Protein AF-A0A7V4IE46-F1 (afdb_monomer_lite)

Foldseek 3Di:
DDDDDDDDDDDDDDDDDDDDDDDDDDDDDDDDDDDDDDDDDDDDDDDDDDDDPPPPPPPPPDDDDDDDPVVVLVCCCVPPPPDDPVNSVVVVVVVVCVVCFLQKDWDDLCNVVVPDQFDQWPDWDDDPLAETETEGAEQDPCSLVVVVVSVVVSVVRGHHLAYEYELELYYYQPLVSLQSNLLLLDQDWDFFKDQPPDIDIRHHDDRRDPHEYEYEYDQNRAASSLSSQVSCVVVVSYFYEEAFYRLNNAPWDWDQDPVRMIMIGHDGFMDGRPDHGRGSNGDGGPYYDDDPPVLQVVCVVPQWDDPVPPPDPPPDPPPVDDDDQDPVNVVCVVVVHDDDPDPPDRGDTDGSNPRVVVVVVVSVVVSCVVVPPD

Sequence (374 aa):
RMPAATACNKLRCTPPRPPGNCGVAGAAGGGNNRGMRNARWMAGALVLGLALVGGSGSARAAEPAMPDFNEVRRVVREQLAGATDESVNRAAVEGFLHALGGRVALAAPAELAATNPVPLLPRQQVFDGTVGYVRVGRVATGLADAVAAAAQELAASNKLGGLVLDLRFAAGADYAAAAATVDLFLAREVPLLNAGQGLVSSKTKTNALRLPVVALVNGSTAEGAEALAAVLRKTGAGLVLGSRTAGRAAVMREFPLSNGQTLRVAVAPILLGDAKPVPLTGLEPDIEVVVKAEDERAAFEEPFVTAANGGSATNAVRVARRPRVSEADLVRERRGETAARGKTEPETPVLADVALGRAIDLLKGLAVVRGGRF

Radius of gyration: 33.02 Å; chains: 1; bounding box: 88×103×75 Å

Secondary structure (DSSP, 8-state):
--------------PPPPP-----------------------------------------PPPPPPPPHHHHHHHHHHHSTT--HHHHHHHHHHHHHHHHGGGEEEE-HHHH--SSPPPS-SEEEEETTTEEEEE--B--TTHHHHHHHHHHHHHHSS--SEEEEE-TT-B-S-HHHHHHHHHTT--S--EEEESSS-EEE----S----S-EEEEE-TT--THHHHHHHHHHHHTSEEEEES---S--EEEEEEE-TTS-EEEEEEEEPEETTTEEPPTT-PPPSEE----HHHHHHHHH--EE-GGG----TTS----------HHHHHHHHTT--------PPPPPEE--HHHHHHHHHHHHHHHHHHT--

Structure (mmCIF, N/CA/C/O backbone):
data_AF-A0A7V4IE46-F1
#
_entry.id   AF-A0A7V4IE46-F1
#
loop_
_atom_site.group_PDB
_atom_site.id
_atom_site.type_symbol
_atom_site.label_atom_id
_atom_site.label_alt_id
_atom_site.label_comp_id
_atom_site.label_asym_id
_atom_site.label_entity_id
_atom_site.label_seq_id
_atom_site.pdbx_PDB_ins_code
_atom_site.Cartn_x
_atom_site.Cartn_y
_atom_site.Cartn_z
_atom_site.occupancy
_atom_site.B_iso_or_equiv
_atom_site.auth_seq_id
_atom_site.auth_comp_id
_atom_site.auth_asym_id
_atom_site.auth_atom_id
_atom_site.pdbx_PDB_model_num
ATOM 1 N N . ARG A 1 1 ? 42.831 -30.771 28.914 1.00 43.66 1 ARG A N 1
ATOM 2 C CA . ARG A 1 1 ? 42.314 -31.707 29.940 1.00 43.66 1 ARG A CA 1
ATOM 3 C C . ARG A 1 1 ? 40.790 -31.739 29.814 1.00 43.66 1 ARG A C 1
ATOM 5 O O . ARG A 1 1 ? 40.150 -30.780 30.206 1.00 43.66 1 ARG A O 1
ATOM 12 N N . MET A 1 2 ? 40.263 -32.772 29.151 1.00 38.25 2 MET A N 1
ATOM 13 C CA . MET A 1 2 ? 38.857 -33.232 29.212 1.00 38.25 2 MET A CA 1
ATOM 14 C C . MET A 1 2 ? 38.626 -33.991 30.546 1.00 38.25 2 MET A C 1
ATOM 16 O O . MET A 1 2 ? 39.645 -34.297 31.179 1.00 38.25 2 MET A O 1
ATOM 20 N N . PRO A 1 3 ? 37.383 -34.239 31.035 1.00 53.97 3 PRO A N 1
ATOM 21 C CA . PRO A 1 3 ? 36.300 -35.070 30.434 1.00 53.97 3 PRO A CA 1
ATOM 22 C C . PRO A 1 3 ? 34.933 -34.336 30.367 1.00 53.97 3 PRO A C 1
ATOM 24 O O . PRO A 1 3 ? 34.757 -33.339 31.051 1.00 53.97 3 PRO A O 1
ATOM 27 N N . ALA A 1 4 ? 33.955 -34.609 29.488 1.00 38.62 4 ALA A N 1
ATOM 28 C CA . ALA A 1 4 ? 33.328 -35.825 28.929 1.00 38.62 4 ALA A CA 1
ATOM 29 C C . ALA A 1 4 ? 32.229 -36.467 29.817 1.00 38.62 4 ALA A C 1
ATOM 31 O O . ALA A 1 4 ? 32.552 -37.073 30.830 1.00 38.62 4 ALA A O 1
ATOM 32 N N . ALA A 1 5 ? 30.960 -36.343 29.378 1.00 36.41 5 ALA A N 1
ATOM 33 C CA . ALA A 1 5 ? 29.793 -37.258 29.508 1.00 36.41 5 ALA A CA 1
ATOM 34 C C . ALA A 1 5 ? 28.538 -36.468 29.045 1.00 36.41 5 ALA A C 1
ATOM 36 O O . ALA A 1 5 ? 28.227 -35.445 29.639 1.00 36.41 5 ALA A O 1
ATOM 37 N N . THR A 1 6 ? 27.861 -36.688 27.912 1.00 36.09 6 THR A N 1
ATOM 38 C CA . THR A 1 6 ? 27.231 -37.872 27.287 1.00 36.09 6 THR A CA 1
ATOM 39 C C . THR A 1 6 ? 26.064 -38.456 28.089 1.00 36.09 6 THR A C 1
ATOM 41 O O . THR A 1 6 ? 26.275 -39.276 28.972 1.00 36.09 6 THR A O 1
ATOM 44 N N . ALA A 1 7 ? 24.830 -38.129 27.686 1.00 34.59 7 ALA A N 1
ATOM 45 C CA . ALA A 1 7 ? 23.681 -39.032 27.788 1.00 34.59 7 ALA A CA 1
ATOM 46 C C . ALA A 1 7 ? 22.667 -38.728 26.669 1.00 34.59 7 ALA A C 1
ATOM 48 O O . ALA A 1 7 ? 21.945 -37.735 26.681 1.00 34.59 7 ALA A O 1
ATOM 49 N N . CYS A 1 8 ? 22.677 -39.608 25.673 1.00 29.42 8 CYS A N 1
ATOM 50 C CA . CYS A 1 8 ? 21.729 -39.724 24.576 1.00 29.42 8 CYS A CA 1
ATOM 51 C C . CYS A 1 8 ? 20.612 -40.675 25.034 1.00 29.42 8 CYS A C 1
ATOM 53 O O . CYS A 1 8 ? 20.934 -41.722 25.594 1.00 29.42 8 CYS A O 1
ATOM 55 N N . ASN A 1 9 ? 19.334 -40.375 24.783 1.00 35.28 9 ASN A N 1
ATOM 56 C CA . ASN A 1 9 ? 18.271 -41.373 24.927 1.00 35.28 9 ASN A CA 1
ATOM 57 C C . ASN A 1 9 ? 17.452 -41.471 23.631 1.00 35.28 9 ASN A C 1
ATOM 59 O O . ASN A 1 9 ? 16.771 -40.530 23.229 1.00 35.28 9 ASN A O 1
ATOM 63 N N . LYS A 1 10 ? 17.579 -42.624 22.966 1.00 38.66 10 LYS A N 1
ATOM 64 C CA . LYS A 1 10 ? 16.835 -43.080 21.784 1.00 38.66 10 LYS A CA 1
ATOM 65 C C . LYS A 1 10 ? 16.011 -44.299 22.196 1.00 38.66 10 LYS A C 1
ATOM 67 O O . LYS A 1 10 ? 16.616 -45.338 22.427 1.00 38.66 10 LYS A O 1
ATOM 72 N N . LEU A 1 11 ? 14.681 -44.235 22.144 1.00 37.84 11 LEU A N 1
ATOM 73 C CA . LEU A 1 11 ? 13.785 -45.402 22.025 1.00 37.84 11 LEU A CA 1
ATOM 74 C C . LEU A 1 11 ? 12.522 -44.930 21.269 1.00 37.84 11 LEU A C 1
ATOM 76 O O . LEU A 1 11 ? 11.821 -44.053 21.750 1.00 37.84 11 LEU A O 1
ATOM 80 N N . ARG A 1 12 ? 12.396 -45.215 19.965 1.00 33.88 12 ARG A N 1
ATOM 81 C CA . ARG A 1 12 ? 11.793 -46.397 19.297 1.00 33.88 12 ARG A CA 1
ATOM 82 C C . ARG A 1 12 ? 10.341 -46.148 18.853 1.00 33.88 12 ARG A C 1
ATOM 84 O O . ARG A 1 12 ? 9.439 -45.996 19.662 1.00 33.88 12 ARG A O 1
ATOM 91 N N . CYS A 1 13 ? 10.155 -46.168 17.533 1.00 30.36 13 CYS A N 1
ATOM 92 C CA . CYS A 1 13 ? 8.881 -46.216 16.822 1.00 30.36 13 CYS A CA 1
ATOM 93 C C . CYS A 1 13 ? 8.207 -47.596 16.943 1.00 30.36 13 CYS A C 1
ATOM 95 O O . CYS A 1 13 ? 8.904 -48.609 16.897 1.00 30.36 13 CYS A O 1
ATOM 97 N N . THR A 1 14 ? 6.870 -47.646 16.980 1.00 37.50 14 THR A N 1
ATOM 98 C CA . THR A 1 14 ? 5.999 -48.484 16.109 1.00 37.50 14 THR A CA 1
ATOM 99 C C . THR A 1 14 ? 4.505 -48.190 16.383 1.00 37.50 14 THR A C 1
ATOM 101 O O . THR A 1 14 ? 4.162 -47.899 17.526 1.00 37.50 14 THR A O 1
ATOM 104 N N . PRO A 1 15 ? 3.613 -48.225 15.366 1.00 44.44 15 PRO A N 1
ATOM 105 C CA . PRO A 1 15 ? 2.200 -47.832 15.486 1.00 44.44 15 PRO A CA 1
ATOM 106 C C . PRO A 1 15 ? 1.239 -49.041 15.565 1.00 44.44 15 PRO A C 1
ATOM 108 O O . PRO A 1 15 ? 1.592 -50.121 15.083 1.00 44.44 15 PRO A O 1
ATOM 111 N N . PRO A 1 16 ? -0.014 -48.876 16.036 1.00 51.47 16 PRO A N 1
ATOM 112 C CA . PRO A 1 16 ? -1.082 -49.827 15.750 1.00 51.47 16 PRO A CA 1
ATOM 113 C C . PRO A 1 16 ? -2.004 -49.369 14.602 1.00 51.47 16 PRO A C 1
ATOM 115 O O . PRO A 1 16 ? -2.286 -48.189 14.408 1.00 51.47 16 PRO A O 1
ATOM 118 N N . ARG A 1 17 ? -2.440 -50.374 13.834 1.00 39.31 17 ARG A N 1
ATOM 119 C CA . ARG A 1 17 ? -3.327 -50.363 12.657 1.00 39.31 17 ARG A CA 1
ATOM 120 C C . ARG A 1 17 ? -4.755 -49.852 12.950 1.00 39.31 17 ARG A C 1
ATOM 122 O O . ARG A 1 17 ? -5.200 -49.956 14.090 1.00 39.31 17 ARG A O 1
ATOM 129 N N . PRO A 1 18 ? -5.514 -49.426 11.919 1.00 44.47 18 PRO A N 1
ATOM 130 C CA . PRO A 1 18 ? -6.938 -49.108 12.043 1.00 44.47 18 PRO A CA 1
ATOM 131 C C . PRO A 1 18 ? -7.831 -50.363 11.906 1.00 44.47 18 PRO A C 1
ATOM 133 O O . PRO A 1 18 ? -7.503 -51.252 11.115 1.00 44.47 18 PRO A O 1
ATOM 136 N N . PRO A 1 19 ? -8.992 -50.439 12.583 1.00 51.78 19 PRO A N 1
ATOM 137 C CA . PRO A 1 19 ? -10.144 -51.200 12.096 1.00 51.78 19 PRO A CA 1
ATOM 138 C C . PRO A 1 19 ? -10.904 -50.310 11.090 1.00 51.78 19 PRO A C 1
ATOM 140 O O . PRO A 1 19 ? -10.992 -49.101 11.265 1.00 51.78 19 PRO A O 1
ATOM 143 N N . GLY A 1 20 ? -11.381 -50.784 9.944 1.00 33.44 20 GLY A N 1
ATOM 144 C CA . GLY A 1 20 ? -12.326 -51.884 9.793 1.00 33.44 20 GLY A CA 1
ATOM 145 C C . GLY A 1 20 ? -13.575 -51.284 9.143 1.00 33.44 20 GLY A C 1
ATOM 146 O O . GLY A 1 20 ? -14.408 -50.692 9.817 1.00 33.44 20 GLY A O 1
ATOM 147 N N . ASN A 1 21 ? -13.635 -51.350 7.814 1.00 33.69 21 ASN A N 1
ATOM 148 C CA . ASN A 1 21 ? -14.703 -50.792 6.992 1.00 33.69 21 ASN A CA 1
ATOM 149 C C . ASN A 1 21 ? -15.914 -51.743 7.046 1.00 33.69 21 ASN A C 1
ATOM 151 O O . ASN A 1 21 ? -15.868 -52.821 6.455 1.00 33.69 21 ASN A O 1
ATOM 155 N N . CYS A 1 22 ? -16.972 -51.369 7.768 1.00 34.06 22 CYS A N 1
ATOM 156 C CA . CYS A 1 22 ? -18.252 -52.075 7.742 1.00 34.06 22 CYS A CA 1
ATOM 157 C C . CYS A 1 22 ? -19.163 -51.420 6.703 1.00 34.06 22 CYS A C 1
ATOM 159 O O . CYS A 1 22 ? -19.669 -50.318 6.906 1.00 34.06 22 CYS A O 1
ATOM 161 N N . GLY A 1 23 ? -19.367 -52.119 5.587 1.00 30.22 23 GLY A N 1
ATOM 162 C CA . GLY A 1 23 ? -20.458 -51.834 4.668 1.00 30.22 23 GLY A CA 1
ATOM 163 C C . GLY A 1 23 ? -21.795 -52.257 5.271 1.00 30.22 23 GLY A C 1
ATOM 164 O O . GLY A 1 23 ? -21.887 -53.295 5.925 1.00 30.22 23 GLY A O 1
ATOM 165 N N . VAL A 1 24 ? -22.838 -51.478 4.999 1.00 36.03 24 VAL A N 1
ATOM 166 C CA . VAL A 1 24 ? -24.220 -51.954 5.075 1.00 36.03 24 VAL A CA 1
ATOM 167 C C . VAL A 1 24 ? -24.973 -51.446 3.854 1.00 36.03 24 VAL A C 1
ATOM 169 O O . VAL A 1 24 ? -24.924 -50.268 3.504 1.00 36.03 24 VAL A O 1
ATOM 172 N N . ALA A 1 25 ? -25.612 -52.398 3.189 1.00 31.69 25 ALA A N 1
ATOM 173 C CA . ALA A 1 25 ? -26.472 -52.245 2.036 1.00 31.69 25 ALA A CA 1
ATOM 174 C C . ALA A 1 25 ? -27.894 -51.811 2.440 1.00 31.69 25 ALA A C 1
ATOM 176 O O . ALA A 1 25 ? -28.351 -52.098 3.543 1.00 31.69 25 ALA A O 1
ATOM 177 N N . GLY A 1 26 ? -28.606 -51.199 1.494 1.00 30.42 26 GLY A N 1
ATOM 178 C CA . GLY A 1 26 ? -30.052 -50.948 1.508 1.00 30.42 26 GLY A CA 1
ATOM 179 C C . GLY A 1 26 ? -30.422 -50.206 0.219 1.00 30.42 26 GLY A C 1
ATOM 180 O O . GLY A 1 26 ? -30.144 -49.021 0.102 1.00 30.42 26 GLY A O 1
ATOM 181 N N . ALA A 1 27 ? -30.703 -50.922 -0.876 1.00 31.41 27 ALA A N 1
ATOM 182 C CA . ALA A 1 27 ? -32.056 -51.269 -1.350 1.00 31.41 27 ALA A CA 1
ATOM 183 C C . ALA A 1 27 ? -32.902 -50.009 -1.651 1.00 31.41 27 ALA A C 1
ATOM 185 O O . ALA A 1 27 ? -33.296 -49.301 -0.738 1.00 31.41 27 ALA A O 1
ATOM 186 N N . ALA A 1 28 ? -33.018 -49.567 -2.908 1.00 30.62 28 ALA A N 1
ATOM 187 C CA . ALA A 1 28 ? -33.821 -50.107 -4.021 1.00 30.62 28 ALA A CA 1
ATOM 188 C C . ALA A 1 28 ? -35.232 -49.485 -4.117 1.00 30.62 28 ALA A C 1
ATOM 190 O O . ALA A 1 28 ? -36.009 -49.504 -3.171 1.00 30.62 28 ALA A O 1
ATOM 191 N N . GLY A 1 29 ? -35.540 -48.992 -5.321 1.00 28.00 29 GLY A N 1
ATOM 192 C CA . GLY A 1 29 ? -36.824 -48.444 -5.778 1.00 28.00 29 GLY A CA 1
ATOM 193 C C . GLY A 1 29 ? -36.543 -47.217 -6.654 1.00 28.00 29 GLY A C 1
ATOM 194 O O . GLY A 1 29 ? -36.064 -46.216 -6.150 1.00 28.00 29 GLY A O 1
ATOM 195 N N . GLY A 1 30 ? -36.687 -47.199 -7.979 1.00 28.67 30 GLY A N 1
ATOM 196 C CA . GLY A 1 30 ? -37.542 -47.966 -8.882 1.00 28.67 30 GLY A CA 1
ATOM 197 C C . GLY A 1 30 ? -38.396 -46.947 -9.643 1.00 28.67 30 GLY A C 1
ATOM 198 O O . GLY A 1 30 ? -39.330 -46.404 -9.071 1.00 28.67 30 GLY A O 1
ATOM 199 N N . GLY A 1 31 ? -38.055 -46.632 -10.898 1.00 29.61 31 GLY A N 1
ATOM 200 C CA . GLY A 1 31 ? -38.717 -45.548 -11.638 1.00 29.61 31 GLY A CA 1
ATOM 201 C C . GLY A 1 31 ? -38.282 -45.435 -13.097 1.00 29.61 31 GLY A C 1
ATOM 202 O O . GLY A 1 31 ? -37.497 -44.575 -13.468 1.00 29.61 31 GLY A O 1
ATOM 203 N N . ASN A 1 32 ? -38.790 -46.367 -13.891 1.00 32.56 32 ASN A N 1
ATOM 204 C CA . ASN A 1 32 ? -38.667 -46.563 -15.333 1.00 32.56 32 ASN A CA 1
ATOM 205 C C . ASN A 1 32 ? -39.090 -45.328 -16.169 1.00 32.56 32 ASN A C 1
ATOM 207 O O . ASN A 1 32 ? -40.199 -44.839 -15.975 1.00 32.56 32 ASN A O 1
ATOM 211 N N . ASN A 1 33 ? -38.317 -44.925 -17.190 1.00 33.72 33 ASN A N 1
ATOM 212 C CA . ASN A 1 33 ? -38.940 -44.548 -18.465 1.00 33.72 33 ASN A CA 1
ATOM 213 C C . ASN A 1 33 ? -38.039 -44.781 -19.692 1.00 33.72 33 ASN A C 1
ATOM 215 O O . ASN A 1 33 ? -36.897 -44.331 -19.770 1.00 33.72 33 ASN A O 1
ATOM 219 N N . ARG A 1 34 ? -38.627 -45.513 -20.643 1.00 36.16 34 ARG A N 1
ATOM 220 C CA . ARG A 1 34 ? -38.220 -45.756 -22.037 1.00 36.16 34 ARG A CA 1
ATOM 221 C C . ARG A 1 34 ? -38.065 -44.408 -22.760 1.00 36.16 34 ARG A C 1
ATOM 223 O O . ARG A 1 34 ? -38.765 -43.468 -22.424 1.00 36.16 34 ARG A O 1
ATOM 230 N N . GLY A 1 35 ? -37.236 -44.210 -23.776 1.00 29.59 35 GLY A N 1
ATOM 231 C CA . GLY A 1 35 ? -36.600 -45.119 -24.719 1.00 29.59 35 GLY A CA 1
ATOM 232 C C . GLY A 1 35 ? -36.754 -44.499 -26.112 1.00 29.59 35 GLY A C 1
ATOM 233 O O . GLY A 1 35 ? -37.826 -44.000 -26.414 1.00 29.59 35 GLY A O 1
ATOM 234 N N . MET A 1 36 ? -35.710 -44.525 -26.941 1.00 32.16 36 MET A N 1
ATOM 235 C CA . MET A 1 36 ? -35.806 -44.650 -28.403 1.00 32.16 36 MET A CA 1
ATOM 236 C C . MET A 1 36 ? -34.401 -44.860 -28.976 1.00 32.16 36 MET A C 1
ATOM 238 O O . MET A 1 36 ? -33.546 -43.981 -28.968 1.00 32.16 36 MET A O 1
ATOM 242 N N . ARG A 1 37 ? -34.175 -46.096 -29.422 1.00 37.66 37 ARG A N 1
ATOM 243 C CA . ARG A 1 37 ? -33.128 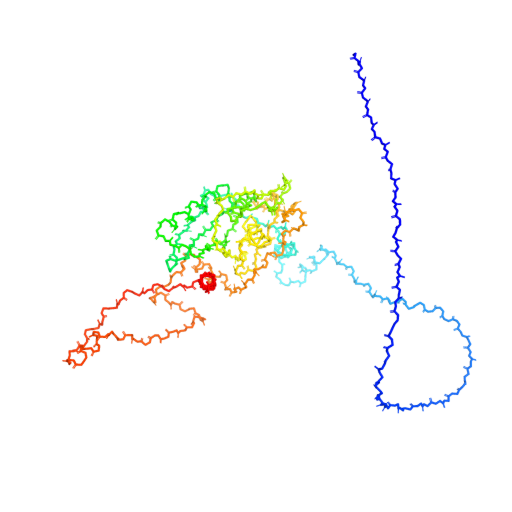-46.508 -30.359 1.00 37.66 37 ARG A CA 1
ATOM 244 C C . ARG A 1 37 ? -33.720 -46.467 -31.767 1.00 37.66 37 ARG A C 1
ATOM 246 O O . ARG A 1 37 ? -34.934 -46.597 -31.887 1.00 37.66 37 ARG A O 1
ATOM 253 N N . ASN A 1 38 ? -32.856 -46.369 -32.780 1.00 32.91 38 ASN A N 1
ATOM 254 C CA . ASN A 1 38 ? -32.859 -47.087 -34.074 1.00 32.91 38 ASN A CA 1
ATOM 255 C C . ASN A 1 38 ? -31.880 -46.343 -35.018 1.00 32.91 38 ASN A C 1
ATOM 257 O O . ASN A 1 38 ? -31.774 -45.132 -34.924 1.00 32.91 38 ASN A O 1
ATOM 261 N N . ALA A 1 39 ? -31.096 -46.942 -35.915 1.00 34.59 39 ALA A N 1
ATOM 262 C CA . ALA A 1 39 ? -31.056 -48.297 -36.445 1.00 34.59 39 ALA A CA 1
ATOM 263 C C . ALA A 1 39 ? -29.645 -48.628 -36.979 1.00 34.59 39 ALA A C 1
ATOM 265 O O . ALA A 1 39 ? -28.828 -47.753 -37.253 1.00 34.59 39 ALA A O 1
ATOM 266 N N . ARG A 1 40 ? -29.406 -49.932 -37.116 1.00 34.44 40 ARG A N 1
ATOM 267 C CA . ARG A 1 40 ? -28.200 -50.601 -37.621 1.00 34.44 40 ARG A CA 1
ATOM 268 C C . ARG A 1 40 ? -28.267 -50.721 -39.147 1.00 34.44 40 ARG A C 1
ATOM 270 O O . ARG A 1 40 ? -29.350 -50.956 -39.669 1.00 34.44 40 ARG A O 1
ATOM 277 N N . TRP A 1 41 ? -27.112 -50.748 -39.808 1.00 29.50 41 TRP A N 1
ATOM 278 C CA . TRP A 1 41 ? -26.918 -51.495 -41.054 1.00 29.50 41 TRP A CA 1
ATOM 279 C C . TRP A 1 41 ? -25.693 -52.399 -40.891 1.00 29.50 41 TRP A C 1
ATOM 281 O O . TRP A 1 41 ? -24.634 -51.951 -40.462 1.00 29.50 41 TRP A O 1
ATOM 291 N N . MET A 1 42 ? -25.886 -53.692 -41.153 1.00 32.22 42 MET A N 1
ATOM 292 C CA . MET A 1 42 ? -24.876 -54.752 -41.137 1.00 32.22 42 MET A CA 1
ATOM 293 C C . MET A 1 42 ? -24.767 -55.336 -42.545 1.00 32.22 42 MET A C 1
ATOM 295 O O . MET A 1 42 ? -25.765 -55.808 -43.080 1.00 32.22 42 MET A O 1
ATOM 299 N N . ALA A 1 43 ? -23.552 -55.357 -43.077 1.00 34.28 43 ALA A N 1
ATOM 300 C CA . ALA A 1 43 ? -22.994 -56.299 -44.053 1.00 34.28 43 ALA A CA 1
ATOM 301 C C . ALA A 1 43 ? -21.483 -55.992 -44.046 1.00 34.28 43 ALA A C 1
ATOM 303 O O . ALA A 1 43 ? -21.122 -54.824 -44.003 1.00 34.28 43 ALA A O 1
ATOM 304 N N . GLY A 1 44 ? -20.507 -56.887 -44.017 1.00 31.48 44 GLY A N 1
ATOM 305 C CA . GLY A 1 44 ? -20.398 -58.326 -44.192 1.00 31.48 44 GLY A CA 1
ATOM 306 C C . GLY A 1 44 ? -18.885 -58.580 -44.338 1.00 31.48 44 GLY A C 1
ATOM 307 O O . GLY A 1 44 ? -18.217 -57.832 -45.037 1.00 31.48 44 GLY A O 1
ATOM 308 N N . ALA A 1 45 ? -18.371 -59.551 -43.582 1.00 36.09 45 ALA A N 1
ATOM 309 C CA . ALA A 1 45 ? -17.040 -60.180 -43.576 1.00 36.09 45 ALA A CA 1
ATOM 310 C C . ALA A 1 45 ? -15.914 -59.683 -44.522 1.00 36.09 45 ALA A C 1
ATOM 312 O O . ALA A 1 45 ? -16.059 -59.743 -45.736 1.00 36.09 45 ALA A O 1
ATOM 313 N N . LEU A 1 46 ? -14.713 -59.451 -43.967 1.00 30.05 46 LEU A N 1
ATOM 314 C CA . LEU A 1 46 ? -13.568 -60.367 -44.140 1.00 30.05 46 LEU A CA 1
ATOM 315 C C . LEU A 1 46 ? -12.444 -60.037 -43.139 1.00 30.05 46 LEU A C 1
ATOM 317 O O . LEU A 1 46 ? -12.048 -58.887 -42.971 1.00 30.05 46 LEU A O 1
ATOM 321 N N . VAL A 1 47 ? -11.936 -61.070 -42.473 1.00 37.75 47 VAL A N 1
ATOM 322 C CA . VAL A 1 47 ? -10.772 -61.033 -41.584 1.00 37.75 47 VAL A CA 1
ATOM 323 C C . VAL A 1 47 ? -9.500 -60.989 -42.430 1.00 37.75 47 VAL A C 1
ATOM 325 O O . VAL A 1 47 ? -9.272 -61.894 -43.227 1.00 37.75 47 VAL A O 1
ATOM 328 N N . LEU A 1 48 ? -8.634 -60.002 -42.194 1.00 34.81 48 LEU A N 1
ATOM 329 C CA . LEU A 1 48 ? -7.199 -60.148 -42.431 1.00 34.81 48 LEU A CA 1
ATOM 330 C C . LEU A 1 48 ? -6.442 -59.382 -41.343 1.00 34.81 48 LEU A C 1
ATOM 332 O O . LEU A 1 48 ? -6.524 -58.160 -41.241 1.00 34.81 48 LEU A O 1
ATOM 336 N N . GLY A 1 49 ? -5.772 -60.133 -40.471 1.00 42.06 49 GLY A N 1
ATOM 337 C CA . GLY A 1 49 ? -4.997 -59.591 -39.367 1.00 42.06 49 GLY A CA 1
ATOM 338 C C . GLY A 1 49 ? -3.772 -58.835 -39.867 1.00 42.06 49 GLY A C 1
ATOM 339 O O . GLY A 1 49 ? -2.932 -59.397 -40.565 1.00 42.06 49 GLY A O 1
ATOM 340 N N . LEU A 1 50 ? -3.647 -57.580 -39.443 1.00 37.94 50 LEU A N 1
ATOM 341 C CA . LEU A 1 50 ? -2.382 -56.861 -39.424 1.00 37.94 50 LEU A CA 1
ATOM 342 C C . LEU A 1 50 ? -2.252 -56.210 -38.047 1.00 37.94 50 LEU A C 1
ATOM 344 O O . LEU A 1 50 ? -3.018 -55.319 -37.684 1.00 37.94 50 LEU A O 1
ATOM 348 N N . ALA A 1 51 ? -1.313 -56.713 -37.250 1.00 42.09 51 ALA A N 1
ATOM 349 C CA . ALA A 1 51 ? -0.966 -56.136 -35.965 1.00 42.09 51 ALA A CA 1
ATOM 350 C C . ALA A 1 51 ? -0.324 -54.758 -36.192 1.00 42.09 51 ALA A C 1
ATOM 352 O O . ALA A 1 51 ? 0.867 -54.656 -36.471 1.00 42.09 51 ALA A O 1
ATOM 353 N N . LEU A 1 52 ? -1.118 -53.693 -36.077 1.00 38.53 52 LEU A N 1
ATOM 354 C CA . LEU A 1 52 ? -0.615 -52.333 -35.931 1.00 38.53 52 LEU A CA 1
ATOM 355 C C . LEU A 1 52 ? -0.522 -52.019 -34.440 1.00 38.53 52 LEU A C 1
ATOM 357 O O . LEU A 1 52 ? -1.495 -51.626 -33.798 1.00 38.53 52 LEU A O 1
ATOM 361 N N . VAL A 1 53 ? 0.686 -52.168 -33.896 1.00 51.00 53 VAL A N 1
ATOM 362 C CA . VAL A 1 53 ? 1.121 -51.417 -32.715 1.00 51.00 53 VAL A CA 1
ATOM 363 C C . VAL A 1 53 ? 1.237 -49.956 -33.157 1.00 51.00 53 VAL A C 1
ATOM 365 O O . VAL A 1 53 ? 2.301 -49.470 -33.520 1.00 51.00 53 VAL A O 1
ATOM 368 N N . GLY A 1 54 ? 0.097 -49.277 -33.223 1.00 39.75 54 GLY A N 1
ATOM 369 C CA . GLY A 1 54 ? 0.005 -47.842 -33.441 1.00 39.75 54 GLY A CA 1
ATOM 370 C C . GLY A 1 54 ? -0.213 -47.184 -32.095 1.00 39.75 54 GLY A C 1
ATOM 371 O O . GLY A 1 54 ? -1.352 -47.022 -31.665 1.00 39.75 54 GLY A O 1
ATOM 372 N N . GLY A 1 55 ? 0.880 -46.856 -31.407 1.00 41.16 55 GLY A N 1
ATOM 373 C CA . GLY A 1 55 ? 0.817 -46.016 -30.223 1.00 41.16 55 GLY A CA 1
ATOM 374 C C . GLY A 1 55 ? 0.078 -44.731 -30.574 1.00 41.16 55 GLY A C 1
ATOM 375 O O . GLY A 1 55 ? 0.531 -43.956 -31.412 1.00 41.16 55 GLY A O 1
ATOM 376 N N . SER A 1 56 ? -1.056 -44.492 -29.923 1.00 46.47 56 SER A N 1
ATOM 377 C CA . SER A 1 56 ? -1.712 -43.189 -29.880 1.00 46.47 56 SER A CA 1
ATOM 378 C C . SER A 1 56 ? -0.875 -42.252 -29.006 1.00 46.47 56 SER A C 1
ATOM 380 O O . SER A 1 56 ? -1.276 -41.839 -27.920 1.00 46.47 56 SER A O 1
ATOM 382 N N . GLY A 1 57 ? 0.341 -41.965 -29.470 1.00 43.19 57 GLY A N 1
ATOM 383 C CA . GLY A 1 57 ? 1.113 -40.818 -29.048 1.00 43.19 57 GLY A CA 1
ATOM 384 C C . GLY A 1 57 ? 0.479 -39.613 -29.712 1.00 43.19 57 GLY A C 1
ATOM 385 O O . GLY A 1 57 ? 0.655 -39.391 -30.906 1.00 43.19 57 GLY A O 1
ATOM 386 N N . SER A 1 58 ? -0.297 -38.853 -28.948 1.00 47.62 58 SER A N 1
ATOM 387 C CA . SER A 1 58 ? -0.700 -37.514 -29.349 1.00 47.62 58 SER A CA 1
ATOM 388 C C . SER A 1 58 ? 0.582 -36.692 -29.500 1.00 47.62 58 SER A C 1
ATOM 390 O O . SER A 1 58 ? 1.112 -36.181 -28.514 1.00 47.62 58 SER A O 1
ATOM 392 N N . ALA A 1 59 ? 1.130 -36.628 -30.714 1.00 50.44 59 ALA A N 1
ATOM 393 C CA . ALA A 1 59 ? 2.263 -35.780 -31.039 1.00 50.44 59 ALA A CA 1
ATOM 394 C C . ALA A 1 59 ? 1.789 -34.329 -30.924 1.00 50.44 59 ALA A C 1
ATOM 396 O O . ALA A 1 59 ? 1.204 -33.760 -31.842 1.00 50.44 59 ALA A O 1
ATOM 397 N N . ARG A 1 60 ? 1.979 -33.747 -29.741 1.00 52.44 60 ARG A N 1
ATOM 398 C CA . ARG A 1 60 ? 1.906 -32.303 -29.551 1.00 52.44 60 ARG A CA 1
ATOM 399 C C . ARG A 1 60 ? 3.018 -31.736 -30.431 1.00 52.44 60 ARG A C 1
ATOM 401 O O . ARG A 1 60 ? 4.182 -32.045 -30.188 1.00 52.44 60 ARG A O 1
ATOM 408 N N . ALA A 1 61 ? 2.663 -31.010 -31.491 1.00 59.94 61 ALA A N 1
ATOM 409 C CA . ALA A 1 61 ? 3.646 -30.288 -32.287 1.00 59.94 61 ALA A CA 1
ATOM 410 C C . ALA A 1 61 ? 4.494 -29.453 -31.319 1.00 59.94 61 ALA A C 1
ATOM 412 O O . ALA A 1 61 ? 3.941 -28.699 -30.516 1.00 59.94 61 ALA A O 1
ATOM 413 N N . ALA A 1 62 ? 5.807 -29.679 -31.319 1.00 70.31 62 ALA A N 1
ATOM 414 C CA . ALA A 1 62 ? 6.714 -28.916 -30.482 1.00 70.31 62 ALA A CA 1
ATOM 415 C C . ALA A 1 62 ? 6.626 -27.453 -30.924 1.00 70.31 62 ALA A C 1
ATOM 417 O O . ALA A 1 62 ? 6.794 -27.157 -32.109 1.00 70.31 62 ALA A O 1
ATOM 418 N N . GLU A 1 63 ? 6.313 -26.556 -29.991 1.00 72.06 63 GLU A N 1
ATOM 419 C CA . GLU A 1 63 ? 6.388 -25.126 -30.266 1.00 72.06 63 GLU A CA 1
ATOM 420 C C . GLU A 1 63 ? 7.817 -24.783 -30.712 1.00 72.06 63 GLU A C 1
ATOM 422 O O . GLU A 1 63 ? 8.779 -25.333 -30.157 1.00 72.06 63 GLU A O 1
ATOM 427 N N . PRO A 1 64 ? 7.981 -23.928 -31.737 1.00 82.00 64 PRO A N 1
ATOM 428 C CA . PRO A 1 64 ? 9.304 -23.530 -32.186 1.00 82.00 64 PRO A CA 1
ATOM 429 C C . PRO A 1 64 ? 10.061 -22.862 -31.036 1.00 82.00 64 PRO A C 1
ATOM 431 O O . PRO A 1 64 ? 9.485 -22.129 -30.231 1.00 82.00 64 PRO A O 1
ATOM 434 N N . ALA A 1 65 ? 11.366 -23.124 -30.961 1.00 88.00 65 ALA A N 1
ATOM 435 C CA . ALA A 1 65 ? 12.226 -22.480 -29.979 1.00 88.00 65 ALA A CA 1
ATOM 436 C C . ALA A 1 65 ? 12.197 -20.953 -30.152 1.00 88.00 65 ALA A C 1
ATOM 438 O O . ALA A 1 65 ? 12.071 -20.443 -31.268 1.00 88.00 65 ALA A O 1
ATOM 439 N N . MET A 1 66 ? 12.338 -20.227 -29.041 1.00 88.88 66 MET A N 1
ATOM 440 C CA . MET A 1 66 ? 12.444 -18.769 -29.074 1.00 88.88 66 MET A CA 1
ATOM 441 C C . MET A 1 66 ? 13.672 -18.338 -29.899 1.00 88.88 66 MET A C 1
ATOM 443 O O . MET A 1 66 ? 14.742 -18.925 -29.721 1.00 88.88 66 MET A O 1
ATOM 447 N N . PRO A 1 67 ? 13.540 -17.326 -30.776 1.00 93.12 67 PRO A N 1
ATOM 448 C CA . PRO A 1 67 ? 14.649 -16.833 -31.589 1.00 93.12 67 PRO A CA 1
ATOM 449 C C . PRO A 1 67 ? 15.703 -16.108 -30.739 1.00 93.12 67 PRO A C 1
ATOM 451 O O . PRO A 1 67 ? 15.399 -15.596 -29.658 1.00 93.12 67 PRO A O 1
ATOM 454 N N . ASP A 1 68 ? 16.940 -16.027 -31.243 1.00 93.62 68 ASP A N 1
ATOM 455 C CA . ASP A 1 68 ? 18.007 -15.272 -30.581 1.00 93.62 68 ASP A CA 1
ATOM 456 C C . ASP A 1 68 ? 17.701 -13.766 -30.596 1.00 93.62 68 ASP A C 1
ATOM 458 O O . ASP A 1 68 ? 17.343 -13.181 -31.621 1.00 93.62 68 ASP A O 1
ATOM 462 N N . PHE A 1 69 ? 17.860 -13.110 -29.446 1.00 92.88 69 PHE A N 1
ATOM 463 C CA . PHE A 1 69 ? 17.533 -11.692 -29.318 1.00 92.88 69 PHE A CA 1
ATOM 464 C C . PHE A 1 69 ? 18.401 -10.802 -30.221 1.00 92.88 69 PHE A C 1
ATOM 466 O O . PHE A 1 69 ? 17.892 -9.835 -30.790 1.00 92.88 69 PHE A O 1
ATOM 473 N N . ASN A 1 70 ? 19.694 -11.107 -30.384 1.00 93.69 70 ASN A N 1
ATOM 474 C CA . ASN A 1 70 ? 20.579 -10.299 -31.225 1.00 93.69 70 ASN A CA 1
ATOM 475 C C . ASN A 1 70 ? 20.243 -10.468 -32.706 1.00 93.69 70 ASN A C 1
ATOM 477 O O . ASN A 1 70 ? 20.331 -9.499 -33.462 1.00 93.69 70 ASN A O 1
ATOM 481 N N . GLU A 1 71 ? 19.822 -11.666 -33.112 1.00 94.75 71 GLU A N 1
ATOM 482 C CA . GLU A 1 71 ? 19.299 -11.916 -34.453 1.00 94.75 71 GLU A CA 1
ATOM 483 C C . GLU A 1 71 ? 18.045 -11.079 -34.728 1.00 94.75 71 GLU A C 1
ATOM 485 O O . GLU A 1 71 ? 18.022 -10.317 -35.697 1.00 94.75 71 GLU A O 1
ATOM 490 N N . VAL A 1 72 ? 17.041 -11.150 -33.847 1.00 94.06 72 VAL A N 1
ATOM 491 C CA . VAL A 1 72 ? 15.803 -10.362 -33.980 1.00 94.06 72 VAL A CA 1
ATOM 492 C C . VAL A 1 72 ? 16.119 -8.870 -34.007 1.00 94.06 72 VAL A C 1
ATOM 494 O O . VAL A 1 72 ? 15.661 -8.152 -34.896 1.00 94.06 72 VAL A O 1
ATOM 497 N N . ARG A 1 73 ? 16.957 -8.398 -33.078 1.00 93.00 73 ARG A N 1
ATOM 498 C CA . ARG A 1 73 ? 17.394 -6.999 -33.012 1.00 93.00 73 ARG A CA 1
ATOM 499 C C . ARG A 1 73 ? 18.052 -6.552 -34.317 1.00 93.00 73 ARG A C 1
ATOM 501 O O . ARG A 1 73 ? 17.774 -5.448 -34.784 1.00 93.00 73 ARG A O 1
ATOM 508 N N . ARG A 1 74 ? 18.924 -7.382 -34.896 1.00 93.50 74 ARG A N 1
ATOM 509 C CA . ARG A 1 74 ? 19.602 -7.094 -36.166 1.00 93.50 74 ARG A CA 1
ATOM 510 C C . ARG A 1 74 ? 18.596 -6.956 -37.305 1.00 93.50 74 ARG A C 1
ATOM 512 O O . ARG A 1 74 ? 18.643 -5.954 -38.009 1.00 93.50 74 ARG A O 1
ATOM 519 N N . VAL A 1 75 ? 17.671 -7.906 -37.445 1.00 95.06 75 VAL A N 1
ATOM 520 C CA . VAL A 1 75 ? 16.637 -7.868 -38.493 1.00 95.06 75 VAL A CA 1
ATOM 521 C C . VAL A 1 75 ? 15.754 -6.630 -38.345 1.00 95.06 75 VAL A C 1
ATOM 523 O O . VAL A 1 75 ? 15.524 -5.928 -39.324 1.00 95.06 75 VAL A O 1
ATOM 526 N N . VAL A 1 76 ? 15.309 -6.309 -37.125 1.00 93.62 76 VAL A N 1
ATOM 527 C CA . VAL A 1 76 ? 14.508 -5.101 -36.869 1.00 93.62 76 VAL A CA 1
ATOM 528 C C . VAL A 1 76 ? 15.284 -3.845 -37.257 1.00 93.62 76 VAL A C 1
ATOM 530 O O . VAL A 1 76 ? 14.740 -3.002 -37.959 1.00 93.62 76 VAL A O 1
ATOM 533 N N . ARG A 1 77 ? 16.561 -3.731 -36.874 1.00 92.56 77 ARG A N 1
ATOM 534 C CA . ARG A 1 77 ? 17.407 -2.588 -37.254 1.00 92.56 77 ARG A CA 1
ATOM 535 C C . ARG A 1 77 ? 17.564 -2.458 -38.774 1.00 92.56 77 ARG A C 1
ATOM 537 O O . ARG A 1 77 ? 17.559 -1.349 -39.291 1.00 92.56 77 ARG A O 1
ATOM 544 N N . GLU A 1 78 ? 17.741 -3.573 -39.478 1.00 93.81 78 GLU A N 1
ATOM 545 C CA . GLU A 1 78 ? 17.980 -3.588 -40.928 1.00 93.81 78 GLU A CA 1
ATOM 546 C C . GLU A 1 78 ? 16.712 -3.320 -41.750 1.00 93.81 78 GLU A C 1
ATOM 548 O O . GLU A 1 78 ? 16.805 -2.753 -42.836 1.00 93.81 78 GLU A O 1
ATOM 553 N N . GLN A 1 79 ? 15.540 -3.736 -41.260 1.00 96.44 79 GLN A N 1
ATOM 554 C CA . GLN A 1 79 ? 14.300 -3.744 -42.046 1.00 96.44 79 GLN A CA 1
ATOM 555 C C . GLN A 1 79 ? 13.286 -2.672 -41.625 1.00 96.44 79 GLN A C 1
ATOM 557 O O . GLN A 1 79 ? 12.462 -2.255 -42.440 1.00 96.44 79 GLN A O 1
ATOM 562 N N . LEU A 1 80 ? 13.301 -2.221 -40.367 1.00 94.50 80 LEU A N 1
ATOM 563 C CA . LEU A 1 80 ? 12.331 -1.246 -39.875 1.00 94.50 80 LEU A CA 1
ATOM 564 C C . LEU A 1 80 ? 12.769 0.177 -40.245 1.00 94.50 80 LEU A C 1
ATOM 566 O O . LEU A 1 80 ? 13.745 0.708 -39.714 1.00 94.50 80 LEU A O 1
ATOM 570 N N . ALA A 1 81 ? 12.021 0.816 -41.144 1.00 92.69 81 ALA A N 1
ATOM 571 C CA . ALA A 1 81 ? 12.289 2.186 -41.568 1.00 92.69 81 ALA A CA 1
ATOM 572 C C . ALA A 1 81 ? 12.311 3.154 -40.368 1.00 92.69 81 ALA A C 1
ATOM 574 O O . ALA A 1 81 ? 11.370 3.204 -39.578 1.00 92.69 81 ALA A O 1
ATOM 575 N N . GLY A 1 82 ? 13.387 3.937 -40.243 1.00 87.94 82 GLY A N 1
ATOM 576 C CA . GLY A 1 82 ? 13.561 4.910 -39.158 1.00 87.94 82 GLY A CA 1
ATOM 577 C C . GLY A 1 82 ? 14.019 4.324 -37.816 1.00 87.94 82 GLY A C 1
ATOM 578 O O . GLY A 1 82 ? 14.163 5.080 -36.856 1.00 87.94 82 GLY A O 1
ATOM 579 N N . ALA A 1 83 ? 14.283 3.015 -37.726 1.00 89.75 83 ALA A N 1
ATOM 580 C CA . ALA A 1 83 ? 14.810 2.400 -36.512 1.00 89.75 83 ALA A CA 1
ATOM 581 C C . ALA A 1 83 ? 16.285 2.770 -36.288 1.00 89.75 83 ALA A C 1
ATOM 583 O O . ALA A 1 83 ? 17.174 2.373 -37.039 1.00 89.75 83 ALA A O 1
ATOM 584 N N . THR A 1 84 ? 16.558 3.509 -35.216 1.00 92.94 84 THR A N 1
ATOM 585 C CA . THR A 1 84 ? 17.921 3.758 -34.722 1.00 92.94 84 THR A CA 1
ATOM 586 C C . THR A 1 84 ? 18.313 2.703 -33.688 1.00 92.94 84 THR A C 1
ATOM 588 O O . THR A 1 84 ? 17.444 2.168 -32.994 1.00 92.94 84 THR A O 1
ATOM 591 N N . ASP A 1 85 ? 19.613 2.437 -33.511 1.00 90.69 85 ASP A N 1
ATOM 592 C CA . ASP A 1 85 ? 20.086 1.531 -32.450 1.00 90.69 85 ASP A CA 1
ATOM 593 C C . ASP A 1 85 ? 19.588 1.954 -31.061 1.00 90.69 85 ASP A C 1
ATOM 595 O O . ASP A 1 85 ? 19.267 1.100 -30.236 1.00 90.69 85 ASP A O 1
ATOM 599 N N . GLU A 1 86 ? 19.462 3.261 -30.817 1.00 91.06 86 GLU A N 1
ATOM 600 C CA . GLU A 1 86 ? 18.909 3.792 -29.574 1.00 91.06 86 GLU A CA 1
ATOM 601 C C . GLU A 1 86 ? 17.422 3.448 -29.414 1.00 91.06 86 GLU A C 1
ATOM 603 O O . GLU A 1 86 ? 17.023 2.958 -28.359 1.00 91.06 86 GLU A O 1
ATOM 608 N N . SER A 1 87 ? 16.607 3.659 -30.455 1.00 93.12 87 SER A N 1
ATOM 609 C CA . SER A 1 87 ? 15.167 3.364 -30.413 1.00 93.12 87 SER A CA 1
ATOM 610 C C . SER A 1 87 ? 14.892 1.873 -30.198 1.00 93.12 87 SER A C 1
ATOM 612 O O . SER A 1 87 ? 14.041 1.510 -29.386 1.00 93.12 87 SER A O 1
ATOM 614 N N . VAL A 1 88 ? 15.673 1.003 -30.847 1.00 93.75 88 VAL A N 1
ATOM 615 C CA . VAL A 1 88 ? 15.553 -0.453 -30.705 1.00 93.75 88 VAL A CA 1
ATOM 616 C C . VAL A 1 88 ? 16.037 -0.903 -29.327 1.00 93.75 88 VAL A C 1
ATOM 618 O O . VAL A 1 88 ? 15.391 -1.734 -28.693 1.00 93.75 88 VAL A O 1
ATOM 621 N N . ASN A 1 89 ? 17.142 -0.341 -28.825 1.00 92.31 89 ASN A N 1
ATOM 622 C CA . ASN A 1 89 ? 17.621 -0.630 -27.473 1.00 92.31 89 ASN A CA 1
ATOM 623 C C . ASN A 1 89 ? 16.609 -0.188 -26.410 1.00 92.31 89 ASN A C 1
ATOM 625 O O . ASN A 1 89 ? 16.341 -0.933 -25.472 1.00 92.31 89 ASN A O 1
ATOM 629 N N . ARG A 1 90 ? 16.014 0.998 -26.572 1.00 91.56 90 ARG A N 1
ATOM 630 C CA . ARG A 1 90 ? 14.966 1.504 -25.683 1.00 91.56 90 ARG A CA 1
ATOM 631 C C . ARG A 1 90 ? 13.766 0.562 -25.655 1.00 91.56 90 ARG A C 1
ATOM 633 O O . ARG A 1 90 ? 13.394 0.115 -24.576 1.00 91.56 90 ARG A O 1
ATOM 640 N N . ALA A 1 91 ? 13.247 0.180 -26.822 1.00 92.69 91 ALA A N 1
ATOM 641 C CA . ALA A 1 91 ? 12.135 -0.763 -26.927 1.00 92.69 91 ALA A CA 1
ATOM 642 C C . ALA A 1 91 ? 12.461 -2.128 -26.293 1.00 92.69 91 ALA A C 1
ATOM 644 O O . ALA A 1 91 ? 11.619 -2.719 -25.619 1.00 92.69 91 ALA A O 1
ATOM 645 N N . ALA A 1 92 ? 13.692 -2.621 -26.462 1.00 93.50 92 ALA A N 1
ATOM 646 C CA . ALA A 1 92 ? 14.132 -3.868 -25.847 1.00 93.50 92 ALA A CA 1
ATOM 647 C C . ALA A 1 92 ? 14.201 -3.781 -24.318 1.00 93.50 92 ALA A C 1
ATOM 649 O O . ALA A 1 92 ? 13.721 -4.683 -23.634 1.00 93.50 92 ALA A O 1
ATOM 650 N N . VAL A 1 93 ? 14.772 -2.702 -23.776 1.00 92.81 93 VAL A N 1
ATOM 651 C CA . VAL A 1 93 ? 14.847 -2.476 -22.326 1.00 92.81 93 VAL A CA 1
ATOM 652 C C . VAL A 1 93 ? 13.446 -2.318 -21.739 1.00 92.81 93 VAL A C 1
ATOM 654 O O . VAL A 1 93 ? 13.124 -2.989 -20.763 1.00 92.81 93 VAL A O 1
ATOM 657 N N . GLU A 1 94 ? 12.593 -1.495 -22.347 1.00 91.94 94 GLU A N 1
ATOM 658 C CA . GLU A 1 94 ? 11.206 -1.299 -21.911 1.00 91.94 94 GLU A CA 1
ATOM 659 C C . GLU A 1 94 ? 10.414 -2.611 -21.949 1.00 91.94 94 GLU A C 1
ATOM 661 O O . GLU A 1 94 ? 9.763 -2.964 -20.966 1.00 91.94 94 GLU A O 1
ATOM 666 N N . GLY A 1 95 ? 10.530 -3.382 -23.034 1.00 92.75 95 GLY A N 1
ATOM 667 C CA . GLY A 1 95 ? 9.887 -4.689 -23.165 1.00 92.75 95 GLY A CA 1
ATOM 668 C C . GLY A 1 95 ? 10.396 -5.711 -22.147 1.00 92.75 95 GLY A C 1
ATOM 669 O O . GLY A 1 95 ? 9.600 -6.443 -21.558 1.00 92.75 95 GLY A O 1
ATOM 670 N N . PHE A 1 96 ? 11.706 -5.739 -21.887 1.00 93.56 96 PHE A N 1
ATOM 671 C CA . PHE A 1 96 ? 12.311 -6.617 -20.884 1.00 93.56 96 PHE A CA 1
ATOM 672 C C . PHE A 1 96 ? 11.838 -6.275 -19.468 1.00 93.56 96 PHE A C 1
ATOM 674 O O . PHE A 1 96 ? 11.421 -7.162 -18.725 1.00 93.56 96 PHE A O 1
ATOM 681 N N . LEU A 1 97 ? 11.839 -4.990 -19.105 1.00 91.88 97 LEU A N 1
ATOM 682 C CA . LEU A 1 97 ? 11.335 -4.523 -17.813 1.00 91.88 97 LEU A CA 1
ATOM 683 C C . LEU A 1 97 ? 9.839 -4.812 -17.659 1.00 91.88 97 LEU A C 1
ATOM 685 O O . LEU A 1 97 ? 9.420 -5.331 -16.627 1.00 91.88 97 LEU A O 1
ATOM 689 N N . HIS A 1 98 ? 9.044 -4.562 -18.702 1.00 90.50 98 HIS A N 1
ATOM 690 C CA . HIS A 1 98 ? 7.618 -4.880 -18.716 1.00 90.50 98 HIS A CA 1
ATOM 691 C C . HIS A 1 98 ? 7.366 -6.383 -18.515 1.00 90.50 98 HIS A C 1
ATOM 693 O O . HIS A 1 98 ? 6.514 -6.765 -17.715 1.00 90.50 98 HIS A O 1
ATOM 699 N N . ALA A 1 99 ? 8.132 -7.248 -19.188 1.00 91.50 99 ALA A N 1
ATOM 700 C CA . ALA A 1 99 ? 8.011 -8.700 -19.054 1.00 91.50 99 ALA A CA 1
ATOM 701 C C . ALA A 1 99 ? 8.391 -9.209 -17.652 1.00 91.50 99 ALA A C 1
ATOM 703 O O . ALA A 1 99 ? 7.807 -10.178 -17.164 1.00 91.50 99 ALA A O 1
ATOM 704 N N . LEU A 1 100 ? 9.356 -8.562 -16.990 1.00 91.88 100 LEU A N 1
ATOM 705 C CA . LEU A 1 100 ? 9.746 -8.897 -15.618 1.00 91.88 100 LEU A CA 1
ATOM 706 C C . LEU A 1 100 ? 8.799 -8.315 -14.558 1.00 91.88 100 LEU A C 1
ATOM 708 O O . LEU A 1 100 ? 8.794 -8.796 -13.418 1.00 91.88 100 LEU A O 1
ATOM 712 N N . GLY A 1 101 ? 7.975 -7.332 -14.928 1.00 88.88 101 GLY A N 1
ATOM 713 C CA . GLY A 1 101 ? 6.981 -6.710 -14.059 1.00 88.88 101 GLY A CA 1
ATOM 714 C C . GLY A 1 101 ? 7.603 -6.163 -12.774 1.00 88.88 101 GLY A C 1
ATOM 715 O O . GLY A 1 101 ? 8.736 -5.688 -12.763 1.00 88.88 101 GLY A O 1
ATOM 716 N N . GLY A 1 102 ? 6.900 -6.295 -11.648 1.00 85.88 102 GLY A N 1
ATOM 717 C CA . GLY A 1 102 ? 7.348 -5.760 -10.359 1.00 85.88 102 GLY A CA 1
ATOM 718 C C . GLY A 1 102 ? 8.612 -6.397 -9.758 1.00 85.88 102 GLY A C 1
ATOM 719 O O . GLY A 1 102 ? 9.034 -6.012 -8.669 1.00 85.88 102 GLY A O 1
ATOM 720 N N . ARG A 1 103 ? 9.252 -7.347 -10.456 1.00 91.06 103 ARG A N 1
ATOM 721 C CA . ARG A 1 103 ? 10.545 -7.931 -10.060 1.00 91.06 103 ARG A CA 1
ATOM 722 C C . ARG A 1 103 ? 11.721 -7.007 -10.346 1.00 91.06 103 ARG A C 1
ATOM 724 O O . ARG A 1 103 ? 12.764 -7.162 -9.712 1.00 91.06 103 ARG A O 1
ATOM 731 N N . VAL A 1 104 ? 11.587 -6.102 -11.314 1.00 91.94 104 VAL A N 1
ATOM 732 C CA . VAL A 1 104 ? 12.655 -5.185 -11.715 1.00 91.94 104 VAL A CA 1
ATOM 733 C C . VAL A 1 104 ? 12.077 -3.798 -11.963 1.00 91.94 104 VAL A C 1
ATOM 735 O O . VAL A 1 104 ? 11.024 -3.657 -12.572 1.00 91.94 104 VAL A O 1
ATOM 738 N N . ALA A 1 105 ? 12.771 -2.761 -11.503 1.00 87.62 105 ALA A N 1
ATOM 739 C CA . ALA A 1 105 ? 12.402 -1.376 -11.767 1.00 87.62 105 ALA A CA 1
ATOM 740 C C . ALA A 1 105 ? 13.646 -0.523 -12.023 1.00 87.62 105 ALA A C 1
ATOM 742 O O . ALA A 1 105 ? 14.686 -0.735 -11.401 1.00 87.62 105 ALA A O 1
ATOM 743 N N . LEU A 1 106 ? 13.532 0.459 -12.914 1.00 88.50 106 LEU A N 1
ATOM 744 C CA . LEU A 1 106 ? 14.511 1.535 -13.027 1.00 88.50 106 LEU A CA 1
ATOM 745 C C . LEU A 1 106 ? 14.096 2.673 -12.097 1.00 88.50 106 LEU A C 1
ATOM 747 O O . LEU A 1 106 ? 12.952 3.118 -12.150 1.00 88.50 106 LEU A O 1
ATOM 751 N N . ALA A 1 107 ? 15.024 3.121 -11.259 1.00 82.75 107 ALA A N 1
ATOM 752 C CA . ALA A 1 107 ? 14.875 4.311 -10.436 1.00 82.75 107 ALA A CA 1
ATOM 753 C C . ALA A 1 107 ? 15.710 5.450 -11.025 1.00 82.75 107 ALA A C 1
ATOM 755 O O . ALA A 1 107 ? 16.883 5.268 -11.388 1.00 82.75 107 ALA A O 1
ATOM 756 N N . ALA A 1 108 ? 15.099 6.630 -11.117 1.00 68.19 108 ALA A N 1
ATOM 757 C CA . ALA A 1 108 ? 15.792 7.826 -11.573 1.00 68.19 108 ALA A CA 1
ATOM 758 C C . ALA A 1 108 ? 16.716 8.375 -10.464 1.00 68.19 108 ALA A C 1
ATOM 760 O O . ALA A 1 108 ? 16.387 8.259 -9.283 1.00 68.19 108 ALA A O 1
ATOM 761 N N . PRO A 1 109 ? 17.825 9.060 -10.806 1.00 58.81 109 PRO A N 1
ATOM 762 C CA . PRO A 1 109 ? 18.717 9.672 -9.815 1.00 58.81 109 PRO A CA 1
ATOM 763 C C . PRO A 1 109 ? 17.992 10.606 -8.832 1.00 58.81 109 PRO A C 1
ATOM 765 O O . PRO A 1 109 ? 18.293 10.614 -7.644 1.00 58.81 109 PRO A O 1
ATOM 768 N N . ALA A 1 110 ? 16.997 11.359 -9.314 1.00 52.34 110 ALA A N 1
ATOM 769 C CA . ALA A 1 110 ? 16.193 12.271 -8.499 1.00 52.34 110 ALA A CA 1
ATOM 770 C C . ALA A 1 110 ? 15.272 11.550 -7.495 1.00 52.34 110 ALA A C 1
ATOM 772 O O . ALA A 1 110 ? 14.977 12.098 -6.437 1.00 52.34 110 ALA A O 1
ATOM 773 N N . GLU A 1 111 ? 14.848 10.321 -7.804 1.00 56.12 111 GLU A N 1
ATOM 774 C CA . GLU A 1 111 ? 14.007 9.488 -6.933 1.00 56.12 111 GLU A CA 1
ATOM 775 C C . GLU A 1 111 ? 14.802 8.975 -5.720 1.00 56.12 111 GLU A C 1
ATOM 777 O O . GLU A 1 111 ? 14.262 8.851 -4.625 1.00 56.12 111 GLU A O 1
ATOM 782 N N . LEU A 1 112 ? 16.112 8.770 -5.897 1.00 54.78 112 LEU A N 1
ATOM 783 C CA . LEU A 1 112 ? 17.054 8.404 -4.834 1.00 54.78 112 LEU A CA 1
ATOM 784 C C . LEU A 1 112 ? 17.592 9.622 -4.065 1.00 54.78 112 LEU A C 1
ATOM 786 O O . LEU A 1 112 ? 17.985 9.500 -2.908 1.00 54.78 112 LEU A O 1
ATOM 790 N N . ALA A 1 113 ? 17.619 10.796 -4.704 1.00 43.19 113 ALA A N 1
ATOM 791 C CA . ALA A 1 113 ? 18.202 12.025 -4.165 1.00 43.19 113 ALA A CA 1
ATOM 792 C C . ALA A 1 113 ? 17.202 12.945 -3.438 1.00 43.19 113 ALA A C 1
ATOM 794 O O . ALA A 1 113 ? 17.582 14.055 -3.067 1.00 43.19 113 ALA A O 1
ATOM 795 N N . ALA A 1 114 ? 15.941 12.541 -3.241 1.00 51.59 114 ALA A N 1
ATOM 796 C CA . ALA A 1 114 ? 14.940 13.362 -2.559 1.00 51.59 114 ALA A CA 1
ATOM 797 C C . ALA A 1 114 ? 15.391 13.714 -1.123 1.00 51.59 114 ALA A C 1
ATOM 799 O O . ALA A 1 114 ? 15.298 12.910 -0.198 1.00 51.59 114 ALA A O 1
ATOM 800 N N . THR A 1 115 ? 15.884 14.942 -0.941 1.00 46.62 115 THR A N 1
ATOM 801 C CA . THR A 1 115 ? 16.467 15.451 0.314 1.00 46.62 115 THR A CA 1
ATOM 802 C C . THR A 1 115 ? 15.423 15.845 1.359 1.00 46.62 115 THR A C 1
ATOM 804 O O . THR A 1 115 ? 15.743 15.914 2.543 1.00 46.62 115 THR A O 1
ATOM 807 N N . ASN A 1 116 ? 14.170 16.055 0.943 1.00 53.66 116 ASN A N 1
ATOM 808 C CA . ASN A 1 116 ? 13.037 16.316 1.827 1.00 53.66 116 ASN A CA 1
ATOM 809 C C . ASN A 1 116 ? 12.104 15.103 1.817 1.00 53.66 116 ASN A C 1
ATOM 811 O O . ASN A 1 116 ? 11.364 14.907 0.849 1.00 53.66 116 ASN A O 1
ATOM 815 N N . PRO A 1 117 ? 12.119 14.267 2.862 1.00 70.88 117 PRO A N 1
ATOM 816 C CA . PRO A 1 117 ? 11.347 13.044 2.831 1.00 70.88 117 PRO A CA 1
ATOM 817 C C . PRO A 1 117 ? 9.869 13.385 3.109 1.00 70.88 117 PRO A C 1
ATOM 819 O O . PRO A 1 117 ? 9.547 13.974 4.143 1.00 70.88 117 PRO A O 1
ATOM 822 N N . VAL A 1 118 ? 8.966 12.997 2.196 1.00 81.06 118 VAL A N 1
ATOM 823 C CA . VAL A 1 118 ? 7.497 13.186 2.289 1.00 81.06 118 VAL A CA 1
ATOM 824 C C . VAL A 1 118 ? 6.995 12.788 3.678 1.00 81.06 118 VAL A C 1
ATOM 826 O O . VAL A 1 118 ? 7.236 11.637 4.033 1.00 81.06 118 VAL A O 1
ATOM 829 N N . PRO A 1 119 ? 6.323 13.651 4.467 1.00 91.38 119 PRO A N 1
ATOM 830 C CA . PRO A 1 119 ? 5.916 13.335 5.842 1.00 91.38 119 PRO A CA 1
ATOM 831 C C . PRO A 1 119 ? 5.258 11.954 5.982 1.00 91.38 119 PRO A C 1
ATOM 833 O O . PRO A 1 119 ? 4.598 11.491 5.054 1.00 91.38 119 PRO A O 1
ATOM 836 N N . LEU A 1 120 ? 5.406 11.296 7.142 1.00 94.25 120 LEU A N 1
ATOM 837 C CA . LEU A 1 120 ? 4.764 9.991 7.382 1.00 94.25 120 LEU A CA 1
ATOM 838 C C . LEU A 1 120 ? 3.254 10.082 7.146 1.00 94.25 120 LEU A C 1
ATOM 840 O O . LEU A 1 120 ? 2.707 9.282 6.390 1.00 94.25 120 LEU A O 1
ATOM 844 N N . LEU A 1 121 ? 2.626 11.102 7.741 1.00 96.06 121 LEU A N 1
ATOM 845 C CA . LEU A 1 121 ? 1.206 11.400 7.612 1.00 96.06 121 LEU A CA 1
ATOM 846 C C . LEU A 1 121 ? 1.001 12.837 7.104 1.00 96.06 121 LEU A C 1
ATOM 848 O O . LEU A 1 121 ? 0.872 13.755 7.911 1.00 96.06 121 LEU A O 1
ATOM 852 N N . PRO A 1 122 ? 1.001 13.083 5.782 1.00 93.62 122 PRO A N 1
ATOM 853 C CA . PRO A 1 122 ? 0.845 14.435 5.241 1.00 93.62 122 PRO A CA 1
ATOM 854 C C . PRO A 1 122 ? -0.552 15.029 5.467 1.00 93.62 122 PRO A C 1
ATOM 856 O O . PRO A 1 122 ? -0.726 16.236 5.318 1.00 93.62 122 PRO A O 1
ATOM 859 N N . ARG A 1 123 ? -1.563 14.209 5.788 1.00 93.88 123 ARG A N 1
ATOM 860 C CA . ARG A 1 123 ? -2.932 14.683 6.018 1.00 93.88 123 ARG A CA 1
ATOM 861 C C . ARG A 1 123 ? -3.687 13.779 6.983 1.00 93.88 123 ARG A C 1
ATOM 863 O O . ARG A 1 123 ? -3.675 12.559 6.827 1.00 93.88 123 ARG A O 1
ATOM 870 N N . GLN A 1 124 ? -4.416 14.393 7.908 1.00 94.69 124 GLN A N 1
ATOM 871 C CA . GLN A 1 124 ? -5.400 13.737 8.762 1.00 94.69 124 GLN A CA 1
ATOM 872 C C . GLN A 1 124 ? -6.626 14.639 8.916 1.00 94.69 124 GLN A C 1
ATOM 874 O O . GLN A 1 124 ? -6.477 15.856 9.005 1.00 94.69 124 GLN A O 1
ATOM 879 N N . GLN A 1 125 ? -7.832 14.073 8.899 1.00 93.56 125 GLN A N 1
ATOM 880 C CA . GLN A 1 125 ? -9.076 14.829 9.103 1.00 93.56 125 GLN A CA 1
ATOM 881 C C . GLN A 1 125 ? -10.241 13.900 9.456 1.00 93.56 125 GLN A C 1
ATOM 883 O O . GLN A 1 125 ? -10.152 12.687 9.275 1.00 93.56 125 GLN A O 1
ATOM 888 N N . VAL A 1 126 ? -11.349 14.469 9.934 1.00 93.50 126 VAL A N 1
ATOM 889 C CA . VAL A 1 126 ? -12.604 13.736 10.147 1.00 93.50 126 VAL A CA 1
ATOM 890 C C . VAL A 1 126 ? -13.609 14.108 9.065 1.00 93.50 126 VAL A C 1
ATOM 892 O O . VAL A 1 126 ? -13.837 15.284 8.793 1.00 93.50 126 VAL A O 1
ATOM 895 N N . PHE A 1 127 ? -14.232 13.095 8.474 1.00 90.88 127 PHE A N 1
ATOM 896 C CA . PHE A 1 127 ? -15.350 13.228 7.552 1.00 90.88 127 PHE A CA 1
ATOM 897 C C . PHE A 1 127 ? -16.667 12.914 8.257 1.00 90.88 127 PHE A C 1
ATOM 899 O O . PHE A 1 127 ? -16.779 11.924 8.989 1.00 90.88 127 PHE A O 1
ATOM 906 N N . ASP A 1 128 ? -17.664 13.772 8.027 1.00 85.31 128 ASP A N 1
ATOM 907 C CA . ASP A 1 128 ? -19.039 13.623 8.526 1.00 85.31 128 ASP A CA 1
ATOM 908 C C . ASP A 1 128 ? -19.129 13.363 10.042 1.00 85.31 128 ASP A C 1
ATOM 910 O O . ASP A 1 128 ? -20.020 12.662 10.519 1.00 85.31 128 ASP A O 1
ATOM 914 N N . GLY A 1 129 ? -18.154 13.873 10.802 1.00 85.94 129 GLY A N 1
ATOM 915 C CA . GLY A 1 129 ? -18.056 13.730 12.258 1.00 85.94 129 GLY A CA 1
ATOM 916 C C . GLY A 1 129 ? -17.787 12.311 12.778 1.00 85.94 129 GLY A C 1
ATOM 917 O O . GLY A 1 129 ? -17.716 12.125 13.991 1.00 85.94 129 GLY A O 1
ATOM 918 N N . THR A 1 130 ? -17.640 11.300 11.911 1.00 91.31 130 THR A N 1
ATOM 919 C CA . THR A 1 130 ? -17.524 9.894 12.346 1.00 91.31 130 THR A CA 1
ATOM 920 C C . THR A 1 130 ? -16.441 9.086 11.638 1.00 91.31 130 THR A C 1
ATOM 922 O O . THR A 1 130 ? -15.969 8.098 12.194 1.00 91.31 130 THR A O 1
ATOM 925 N N . VAL A 1 131 ? -15.999 9.467 10.441 1.00 95.50 131 VAL A N 1
ATOM 926 C CA . VAL A 1 131 ? -14.958 8.714 9.729 1.00 95.50 131 VAL A CA 1
ATOM 927 C C . VAL A 1 131 ? -13.628 9.436 9.869 1.00 95.50 131 VAL A C 1
ATOM 929 O O . VAL A 1 131 ? -13.465 10.540 9.358 1.00 95.50 131 VAL A O 1
ATOM 932 N N . GLY A 1 132 ? -12.668 8.813 10.550 1.00 96.31 132 GLY A N 1
ATOM 933 C CA . GLY A 1 132 ? -11.292 9.297 10.561 1.00 96.31 132 GLY A CA 1
ATOM 934 C C . GLY A 1 132 ? -10.627 9.011 9.218 1.00 96.31 132 GLY A C 1
ATOM 935 O O . GLY A 1 132 ? -10.802 7.932 8.658 1.00 96.31 132 GLY A O 1
ATOM 936 N N . TYR A 1 133 ? -9.854 9.956 8.705 1.00 97.12 133 TYR A N 1
ATOM 937 C CA . TYR A 1 133 ? -9.033 9.793 7.513 1.00 97.12 133 TYR A CA 1
ATOM 938 C C . TYR A 1 133 ? -7.583 10.085 7.862 1.00 97.12 133 TYR A C 1
ATOM 940 O O . TYR A 1 133 ? -7.284 11.141 8.419 1.00 97.12 133 TYR A O 1
ATOM 948 N N . VAL A 1 134 ? -6.698 9.160 7.500 1.00 97.38 134 VAL A N 1
ATOM 949 C CA . VAL A 1 134 ? -5.251 9.283 7.666 1.00 97.38 134 VAL A CA 1
ATOM 950 C C . VAL A 1 134 ? -4.589 8.942 6.338 1.00 97.38 134 VAL A C 1
ATOM 952 O O . VAL A 1 134 ? -4.698 7.817 5.852 1.00 97.38 134 VAL A O 1
ATOM 955 N N . ARG A 1 135 ? -3.892 9.915 5.749 1.00 97.19 135 ARG A N 1
ATOM 956 C CA . ARG A 1 135 ? -3.077 9.719 4.550 1.00 97.19 135 ARG A CA 1
ATOM 957 C C . ARG A 1 135 ? -1.690 9.271 4.953 1.00 97.19 135 ARG A C 1
ATOM 959 O O . ARG A 1 135 ? -1.050 9.970 5.728 1.00 97.19 135 ARG A O 1
ATOM 966 N N . VAL A 1 136 ? -1.216 8.167 4.392 1.00 97.50 136 VAL A N 1
ATOM 967 C CA . VAL A 1 136 ? 0.163 7.701 4.553 1.00 97.50 136 VAL A CA 1
ATOM 968 C C . VAL A 1 136 ? 0.976 8.210 3.372 1.00 97.50 136 VAL A C 1
ATOM 970 O O . VAL A 1 136 ? 0.689 7.873 2.231 1.00 97.50 136 VAL A O 1
ATOM 973 N N . GLY A 1 137 ? 1.985 9.036 3.634 1.00 93.94 137 GLY A N 1
ATOM 974 C CA . GLY A 1 137 ? 2.891 9.527 2.592 1.00 93.94 137 GLY A CA 1
ATOM 975 C C . GLY A 1 137 ? 3.983 8.514 2.253 1.00 93.94 137 GLY A C 1
ATOM 976 O O . GLY A 1 137 ? 4.336 8.336 1.090 1.00 93.94 137 GLY A O 1
ATOM 977 N N . ARG A 1 138 ? 4.505 7.822 3.273 1.00 94.75 138 ARG A N 1
ATOM 978 C CA . ARG A 1 138 ? 5.539 6.791 3.126 1.00 94.75 138 ARG A CA 1
ATOM 979 C C . ARG A 1 138 ? 5.477 5.758 4.247 1.00 94.75 138 ARG A C 1
ATOM 981 O O . ARG A 1 138 ? 5.106 6.081 5.376 1.00 94.75 138 ARG A O 1
ATOM 988 N N . VAL A 1 139 ? 5.923 4.542 3.951 1.00 95.75 139 VAL A N 1
ATOM 989 C CA . VAL A 1 139 ? 6.132 3.483 4.943 1.00 95.75 139 VAL A CA 1
ATOM 990 C C . VAL A 1 139 ? 7.579 3.510 5.409 1.00 95.75 139 VAL A C 1
ATOM 992 O O . VAL A 1 139 ? 8.496 3.091 4.704 1.00 95.75 139 VAL A O 1
ATOM 995 N N . ALA A 1 140 ? 7.775 4.051 6.603 1.00 95.06 140 ALA A N 1
ATOM 996 C CA . ALA A 1 140 ? 9.071 4.178 7.244 1.00 95.06 140 ALA A CA 1
ATOM 997 C C . ALA A 1 140 ? 8.919 4.059 8.764 1.00 95.06 140 ALA A C 1
ATOM 999 O O . ALA A 1 140 ? 7.807 4.079 9.303 1.00 95.06 140 ALA A O 1
ATOM 1000 N N . THR A 1 141 ? 10.052 3.967 9.450 1.00 94.75 141 THR A N 1
ATOM 1001 C CA . THR A 1 141 ? 10.132 3.879 10.908 1.00 94.75 141 THR A CA 1
ATOM 1002 C C . THR A 1 141 ? 9.293 4.971 11.584 1.00 94.75 141 THR A C 1
ATOM 1004 O O . THR A 1 141 ? 9.313 6.131 11.171 1.00 94.75 141 THR A O 1
ATOM 1007 N N . GLY A 1 142 ? 8.538 4.591 12.620 1.00 96.31 142 GLY A N 1
ATOM 1008 C CA . GLY A 1 142 ? 7.637 5.486 13.357 1.00 96.31 142 GLY A CA 1
ATOM 1009 C C . GLY A 1 142 ? 6.230 5.636 12.763 1.00 96.31 142 GLY A C 1
ATOM 1010 O O . GLY A 1 142 ? 5.389 6.288 13.378 1.00 96.31 142 GLY A O 1
ATOM 1011 N N . LEU A 1 143 ? 5.923 5.017 11.611 1.00 98.00 143 LEU A N 1
ATOM 1012 C CA . LEU A 1 143 ? 4.581 5.096 11.014 1.00 98.00 143 LEU A CA 1
ATOM 1013 C C . LEU A 1 143 ? 3.481 4.587 11.960 1.00 98.00 143 LEU A C 1
ATOM 1015 O O . LEU A 1 143 ? 2.420 5.197 12.041 1.00 98.00 143 LEU A O 1
ATOM 1019 N N . ALA A 1 144 ? 3.719 3.484 12.675 1.00 97.81 144 ALA A N 1
ATOM 1020 C CA . ALA A 1 144 ? 2.742 2.932 13.611 1.00 97.81 144 ALA A CA 1
ATOM 1021 C C . ALA A 1 144 ? 2.381 3.934 14.723 1.00 97.81 144 ALA A C 1
ATOM 1023 O O . ALA A 1 144 ? 1.202 4.181 14.968 1.00 97.81 144 ALA A O 1
ATOM 1024 N N . ASP A 1 145 ? 3.379 4.577 15.328 1.00 98.12 145 ASP A N 1
ATOM 1025 C CA . ASP A 1 145 ? 3.154 5.572 16.379 1.00 98.12 145 ASP A CA 1
ATOM 1026 C C . ASP A 1 145 ? 2.428 6.805 15.834 1.00 98.12 145 ASP A C 1
ATOM 1028 O O . ASP A 1 145 ? 1.486 7.293 16.456 1.00 98.12 145 ASP A O 1
ATOM 1032 N N . ALA A 1 146 ? 2.799 7.260 14.632 1.00 98.12 146 ALA A N 1
ATOM 1033 C CA . ALA A 1 146 ? 2.129 8.373 13.966 1.00 98.12 146 ALA A CA 1
ATOM 1034 C C . ALA A 1 146 ? 0.645 8.066 13.698 1.00 98.12 146 ALA A C 1
ATOM 1036 O O . ALA A 1 146 ? -0.216 8.896 13.982 1.00 98.12 146 ALA A O 1
ATOM 1037 N N . VAL A 1 147 ? 0.325 6.867 13.195 1.00 98.25 147 VAL A N 1
ATOM 1038 C CA . VAL A 1 147 ? -1.065 6.444 12.941 1.00 98.25 147 VAL A CA 1
ATOM 1039 C C . VAL A 1 147 ? -1.849 6.318 14.247 1.00 98.25 147 VAL A C 1
ATOM 1041 O O . VAL A 1 147 ? -3.006 6.734 14.304 1.00 98.25 147 VAL A O 1
ATOM 1044 N N . ALA A 1 148 ? -1.237 5.777 15.303 1.00 97.31 148 ALA A N 1
ATOM 1045 C CA . ALA A 1 148 ? -1.872 5.674 16.612 1.00 97.31 148 ALA A CA 1
ATOM 1046 C C . ALA A 1 148 ? -2.177 7.057 17.209 1.00 97.31 148 ALA A C 1
ATOM 1048 O O . ALA A 1 148 ? -3.293 7.280 17.681 1.00 97.31 148 ALA A O 1
ATOM 1049 N N . ALA A 1 149 ? -1.222 7.989 17.140 1.00 97.62 149 ALA A N 1
ATOM 1050 C CA . ALA A 1 149 ? -1.396 9.366 17.597 1.00 97.62 149 ALA A CA 1
ATOM 1051 C C . ALA A 1 149 ? -2.489 10.091 16.798 1.00 97.62 149 ALA A C 1
ATOM 1053 O O . ALA A 1 149 ? -3.399 10.665 17.395 1.00 97.62 149 ALA A O 1
ATOM 1054 N N . ALA A 1 150 ? -2.471 9.978 15.467 1.00 97.06 150 ALA A N 1
ATOM 1055 C CA . ALA A 1 150 ? -3.501 10.547 14.601 1.00 97.06 150 ALA A CA 1
ATOM 1056 C C . ALA A 1 150 ? -4.895 9.996 14.941 1.00 97.06 150 ALA A C 1
ATOM 1058 O O . ALA A 1 150 ? -5.854 10.750 15.080 1.00 97.06 150 ALA A O 1
ATOM 1059 N N . ALA A 1 151 ? -5.023 8.680 15.137 1.00 95.62 151 ALA A N 1
ATOM 1060 C CA . ALA A 1 151 ? -6.295 8.070 15.516 1.00 95.62 151 ALA A CA 1
ATOM 1061 C C . ALA A 1 151 ? -6.807 8.582 16.876 1.00 95.62 151 ALA A C 1
ATOM 1063 O O . ALA A 1 151 ? -8.007 8.816 17.023 1.00 95.62 151 ALA A O 1
ATOM 1064 N N . GLN A 1 152 ? -5.915 8.779 17.852 1.00 95.19 152 GLN A N 1
ATOM 1065 C CA . GLN A 1 152 ? -6.265 9.341 19.161 1.00 95.19 152 GLN A CA 1
ATOM 1066 C C . GLN A 1 152 ? -6.693 10.807 19.063 1.00 95.19 152 GLN A C 1
ATOM 1068 O O . GLN A 1 152 ? -7.707 11.178 19.649 1.00 95.19 152 GLN A O 1
ATOM 1073 N N . GLU A 1 153 ? -5.969 11.623 18.298 1.00 95.75 153 GLU A N 1
ATOM 1074 C CA . GLU A 1 153 ? -6.288 13.038 18.088 1.00 95.75 153 GLU A CA 1
ATOM 1075 C C . GLU A 1 153 ? -7.649 13.206 17.402 1.00 95.75 153 GLU A C 1
ATOM 1077 O O . GLU A 1 153 ? -8.508 13.948 17.882 1.00 95.75 153 GLU A O 1
ATOM 1082 N N . LEU A 1 154 ? -7.902 12.441 16.336 1.00 94.81 154 LEU A N 1
ATOM 1083 C CA . LEU A 1 154 ? -9.192 12.453 15.644 1.00 94.81 154 LEU A CA 1
ATOM 1084 C C . LEU A 1 154 ? -10.332 11.989 16.567 1.00 94.81 154 LEU A C 1
ATOM 1086 O O . LEU A 1 154 ? -11.437 12.530 16.488 1.00 94.81 154 LEU A O 1
ATOM 1090 N N . ALA A 1 155 ? -10.073 11.029 17.460 1.00 92.25 155 ALA A N 1
ATOM 1091 C CA . ALA A 1 155 ? -11.048 10.525 18.427 1.00 92.25 155 ALA A CA 1
ATOM 1092 C C . ALA A 1 155 ? -11.263 11.443 19.645 1.00 92.25 155 ALA A C 1
ATOM 1094 O O . ALA A 1 155 ? -12.276 11.306 20.330 1.00 92.25 155 ALA A O 1
ATOM 1095 N N . ALA A 1 156 ? -10.357 12.386 19.924 1.00 91.88 156 ALA A N 1
ATOM 1096 C CA . ALA A 1 156 ? -10.453 13.263 21.093 1.00 91.88 156 ALA A CA 1
ATOM 1097 C C . ALA A 1 156 ? -11.689 14.176 21.042 1.00 91.88 156 ALA A C 1
ATOM 1099 O O . ALA A 1 156 ? -12.297 14.463 22.072 1.00 91.88 156 ALA A O 1
ATOM 1100 N N . SER A 1 157 ? -12.079 14.609 19.841 1.00 86.88 157 SER A N 1
ATOM 1101 C CA . SER A 1 157 ? -13.249 15.471 19.621 1.00 86.88 157 SER A CA 1
ATOM 1102 C C . SER A 1 157 ? -14.385 14.786 18.858 1.00 86.88 157 SER A C 1
ATOM 1104 O O . SER A 1 157 ? -15.420 15.410 18.637 1.00 86.88 157 SER A O 1
ATOM 1106 N N . ASN A 1 158 ? -14.223 13.521 18.448 1.00 88.81 158 ASN A N 1
ATOM 1107 C CA . ASN A 1 158 ? -15.180 12.830 17.580 1.00 88.81 158 ASN A CA 1
ATOM 1108 C C . ASN A 1 158 ? -15.390 11.372 17.996 1.00 88.81 158 ASN A C 1
ATOM 1110 O O . ASN A 1 158 ? -14.455 10.659 18.356 1.00 88.81 158 ASN A O 1
ATOM 1114 N N . LYS A 1 159 ? -16.621 10.872 17.846 1.00 89.94 159 LYS A N 1
ATOM 1115 C CA . LYS A 1 159 ? -16.910 9.441 17.995 1.00 89.94 159 LYS A CA 1
ATOM 1116 C C . LYS A 1 159 ? -16.664 8.729 16.665 1.00 89.94 159 LYS A C 1
ATOM 1118 O O . LYS A 1 159 ? -17.554 8.651 15.814 1.00 89.94 159 LYS A O 1
ATOM 1123 N N . LEU A 1 160 ? -15.452 8.205 16.498 1.00 92.56 160 LEU A N 1
ATOM 1124 C CA . LEU A 1 160 ? -15.069 7.519 15.268 1.00 92.56 160 LEU A CA 1
ATOM 1125 C C . LEU A 1 160 ? -15.850 6.205 15.089 1.00 92.56 160 LEU A C 1
ATOM 1127 O O . LEU A 1 160 ? -15.811 5.320 15.942 1.00 92.56 160 LEU A O 1
ATOM 1131 N N . GLY A 1 161 ? -16.551 6.081 13.965 1.00 91.56 161 GLY A N 1
ATOM 1132 C CA . GLY A 1 161 ? -17.203 4.861 13.490 1.00 91.56 161 GLY A CA 1
ATOM 1133 C C . GLY A 1 161 ? -16.311 4.011 12.579 1.00 91.56 161 GLY A C 1
ATOM 1134 O O . GLY A 1 161 ? -16.640 2.855 12.318 1.00 91.56 161 GLY A O 1
ATOM 1135 N N . GLY A 1 162 ? -15.179 4.554 12.121 1.00 95.69 162 GLY A N 1
ATOM 1136 C CA . GLY A 1 162 ? -14.202 3.862 11.282 1.00 95.69 162 GLY A CA 1
ATOM 1137 C C . GLY A 1 162 ? -13.010 4.737 10.900 1.00 95.69 162 GLY A C 1
ATOM 1138 O O . GLY A 1 162 ? -13.016 5.946 11.145 1.00 95.69 162 GLY A O 1
ATOM 1139 N N . LEU A 1 163 ? -11.996 4.111 10.303 1.00 97.69 163 LEU A N 1
ATOM 1140 C CA . LEU A 1 163 ? -10.766 4.754 9.848 1.00 97.69 163 LEU A CA 1
ATOM 1141 C C . LEU A 1 163 ? -10.487 4.404 8.382 1.00 97.69 163 LEU A C 1
ATOM 1143 O O . LEU A 1 163 ? -10.417 3.231 8.015 1.00 97.69 163 LEU A O 1
ATOM 1147 N N . VAL A 1 164 ? -10.284 5.420 7.552 1.00 98.31 164 VAL A N 1
ATOM 1148 C CA . VAL A 1 164 ? -9.705 5.272 6.217 1.00 98.31 164 VAL A CA 1
ATOM 1149 C C . VAL A 1 164 ? -8.198 5.472 6.327 1.00 98.31 164 VAL A C 1
ATOM 1151 O O . VAL A 1 164 ? -7.747 6.539 6.747 1.00 98.31 164 VAL A O 1
ATOM 1154 N N . LEU A 1 165 ? -7.434 4.454 5.939 1.00 98.38 165 LEU A N 1
ATOM 1155 C CA . LEU A 1 165 ? -5.984 4.519 5.795 1.00 98.38 165 LEU A CA 1
ATOM 1156 C C . LEU A 1 165 ? -5.649 4.659 4.307 1.00 98.38 165 LEU A C 1
ATOM 1158 O O . LEU A 1 165 ? -5.738 3.697 3.549 1.00 98.38 165 LEU A O 1
ATOM 1162 N N . ASP A 1 166 ? -5.310 5.861 3.864 1.00 98.25 166 ASP A N 1
ATOM 1163 C CA . ASP A 1 166 ? -5.055 6.126 2.451 1.00 98.25 166 ASP A CA 1
ATOM 1164 C C . ASP A 1 166 ? -3.593 5.851 2.099 1.00 98.25 166 ASP A C 1
ATOM 1166 O O . ASP A 1 166 ? -2.704 6.609 2.488 1.00 98.25 166 ASP A O 1
ATOM 1170 N N . LEU A 1 167 ? -3.361 4.736 1.401 1.00 98.25 167 LEU A N 1
ATOM 1171 C CA . LEU A 1 167 ? -2.051 4.246 0.958 1.00 98.25 167 LEU A CA 1
ATOM 1172 C C . LEU A 1 167 ? -1.807 4.529 -0.532 1.00 98.25 167 LEU A C 1
ATOM 1174 O O . LEU A 1 167 ? -0.835 4.025 -1.111 1.00 98.25 167 LEU A O 1
ATOM 1178 N N . ARG A 1 168 ? -2.697 5.277 -1.196 1.00 96.75 168 ARG A N 1
ATOM 1179 C CA . ARG A 1 168 ? -2.503 5.654 -2.599 1.00 96.75 168 ARG A CA 1
ATOM 1180 C C . ARG A 1 168 ? -1.236 6.481 -2.723 1.00 96.75 168 ARG A C 1
ATOM 1182 O O . ARG A 1 168 ? -0.974 7.363 -1.910 1.00 96.75 168 ARG A O 1
ATOM 1189 N N . PHE A 1 169 ? -0.447 6.170 -3.749 1.00 94.44 169 PHE A N 1
ATOM 1190 C CA . PHE A 1 169 ? 0.842 6.818 -4.013 1.00 94.44 169 PHE A CA 1
ATOM 1191 C C . PHE A 1 169 ? 1.891 6.691 -2.891 1.00 94.44 169 PHE A C 1
ATOM 1193 O O . PHE A 1 169 ? 2.923 7.356 -2.956 1.00 94.44 169 PHE A O 1
ATOM 1200 N N . ALA A 1 170 ? 1.659 5.830 -1.897 1.00 95.00 170 ALA A N 1
ATOM 1201 C CA . ALA A 1 170 ? 2.619 5.537 -0.845 1.00 95.00 170 ALA A CA 1
ATOM 1202 C C . ALA A 1 170 ? 3.552 4.388 -1.254 1.00 95.00 170 ALA A C 1
ATOM 1204 O O . ALA A 1 170 ? 3.140 3.409 -1.882 1.00 95.00 170 ALA A O 1
ATOM 1205 N N . ALA A 1 171 ? 4.807 4.480 -0.828 1.00 93.50 171 ALA A N 1
ATOM 1206 C CA . ALA A 1 171 ? 5.807 3.424 -0.944 1.00 93.50 171 ALA A CA 1
ATOM 1207 C C . ALA A 1 171 ? 6.715 3.415 0.295 1.00 93.50 171 ALA A C 1
ATOM 1209 O O . ALA A 1 171 ? 6.547 4.237 1.202 1.00 93.50 171 ALA A O 1
ATOM 1210 N N . GLY A 1 172 ? 7.681 2.501 0.345 1.00 90.50 172 GLY A N 1
ATOM 1211 C CA . GLY A 1 172 ? 8.723 2.490 1.369 1.00 90.50 172 GLY A CA 1
ATOM 1212 C C . GLY A 1 172 ? 9.242 1.089 1.667 1.00 90.50 172 GLY A C 1
ATOM 1213 O O . GLY A 1 172 ? 8.477 0.129 1.688 1.00 90.50 172 GLY A O 1
ATOM 1214 N N . ALA A 1 173 ? 10.541 0.978 1.936 1.00 87.56 173 ALA A N 1
ATOM 1215 C CA . ALA A 1 173 ? 11.219 -0.305 2.121 1.00 87.56 173 ALA A CA 1
ATOM 1216 C C . ALA A 1 173 ? 11.188 -0.835 3.572 1.00 87.56 173 ALA A C 1
ATOM 1218 O O . ALA A 1 173 ? 11.760 -1.889 3.852 1.00 87.56 173 ALA A O 1
ATOM 1219 N N . ASP A 1 174 ? 10.537 -0.130 4.506 1.00 92.50 174 ASP A N 1
ATOM 1220 C CA . ASP A 1 174 ? 10.434 -0.552 5.908 1.00 92.50 174 ASP A CA 1
ATOM 1221 C C . ASP A 1 174 ? 9.226 -1.482 6.126 1.00 92.50 174 ASP A C 1
ATOM 1223 O O . ASP A 1 174 ? 8.141 -1.087 6.560 1.00 92.50 174 ASP A O 1
ATOM 1227 N N . TYR A 1 175 ? 9.414 -2.761 5.807 1.00 94.44 175 TYR A N 1
ATOM 1228 C CA . TYR A 1 175 ? 8.378 -3.783 5.978 1.00 94.44 175 TYR A CA 1
ATOM 1229 C C . TYR A 1 175 ? 8.037 -4.077 7.448 1.00 94.44 175 TYR A C 1
ATOM 1231 O O . TYR A 1 175 ? 6.932 -4.539 7.743 1.00 94.44 175 TYR A O 1
ATOM 1239 N N . ALA A 1 176 ? 8.952 -3.793 8.379 1.00 94.25 176 ALA A N 1
ATOM 1240 C CA . ALA A 1 176 ? 8.683 -3.919 9.807 1.00 94.25 176 ALA A CA 1
ATOM 1241 C C . ALA A 1 176 ? 7.710 -2.826 10.271 1.00 94.25 176 ALA A C 1
ATOM 1243 O O . ALA A 1 176 ? 6.761 -3.127 10.998 1.00 94.25 176 ALA A O 1
ATOM 1244 N N . ALA A 1 177 ? 7.875 -1.591 9.784 1.00 96.19 177 ALA A N 1
ATOM 1245 C CA . ALA A 1 177 ? 6.915 -0.514 10.013 1.00 96.19 177 ALA A CA 1
ATOM 1246 C C . ALA A 1 177 ? 5.525 -0.860 9.456 1.00 96.19 177 ALA A C 1
ATOM 1248 O O . ALA A 1 177 ? 4.533 -0.648 10.150 1.00 96.19 177 ALA A O 1
ATOM 1249 N N . ALA A 1 178 ? 5.440 -1.469 8.265 1.00 97.00 178 ALA A N 1
ATOM 1250 C CA . ALA A 1 178 ? 4.168 -1.950 7.713 1.00 97.00 178 ALA A CA 1
ATOM 1251 C C . ALA A 1 178 ? 3.458 -2.940 8.655 1.00 97.00 178 ALA A C 1
ATOM 1253 O O . ALA A 1 178 ? 2.272 -2.779 8.957 1.00 97.00 178 ALA A O 1
ATOM 1254 N N . ALA A 1 179 ? 4.186 -3.947 9.151 1.00 96.75 179 ALA A N 1
ATOM 1255 C CA . ALA A 1 179 ? 3.649 -4.925 10.095 1.00 96.75 179 ALA A CA 1
ATOM 1256 C C . ALA A 1 179 ? 3.228 -4.267 11.421 1.00 96.75 179 ALA A C 1
ATOM 1258 O O . ALA A 1 179 ? 2.135 -4.536 11.917 1.00 96.75 179 ALA A O 1
ATOM 1259 N N . ALA A 1 180 ? 4.046 -3.357 11.957 1.00 97.25 180 ALA A N 1
ATOM 1260 C CA . ALA A 1 180 ? 3.742 -2.621 13.183 1.00 97.25 180 ALA A CA 1
ATOM 1261 C C . ALA A 1 180 ? 2.482 -1.746 13.050 1.00 97.25 180 ALA A C 1
ATOM 1263 O O . ALA A 1 180 ? 1.691 -1.658 13.988 1.00 97.25 180 ALA A O 1
ATOM 1264 N N . THR A 1 181 ? 2.243 -1.136 11.884 1.00 98.31 181 THR A N 1
ATOM 1265 C CA . THR A 1 181 ? 1.017 -0.362 11.645 1.00 98.31 181 THR A CA 1
ATOM 1266 C C . THR A 1 181 ? -0.224 -1.252 11.633 1.00 98.31 181 THR A C 1
ATOM 1268 O O . THR A 1 181 ? -1.240 -0.876 12.214 1.00 98.31 181 THR A O 1
ATOM 1271 N N . VAL A 1 182 ? -0.165 -2.448 11.033 1.00 97.88 182 VAL A N 1
ATOM 1272 C CA . VAL A 1 182 ? -1.297 -3.396 11.086 1.00 97.88 182 VAL A CA 1
ATOM 1273 C C . VAL A 1 182 ? -1.514 -3.932 12.501 1.00 97.88 182 VAL A C 1
ATOM 1275 O O . VAL A 1 182 ? -2.659 -4.092 12.930 1.00 97.88 182 VAL A O 1
ATOM 1278 N N . ASP A 1 183 ? -0.432 -4.155 13.250 1.00 97.50 183 ASP A N 1
ATOM 1279 C CA . ASP A 1 183 ? -0.487 -4.613 14.637 1.00 97.50 183 ASP A CA 1
ATOM 1280 C C . ASP A 1 183 ? -1.354 -3.693 15.515 1.00 97.50 183 ASP A C 1
ATOM 1282 O O . ASP A 1 183 ? -2.013 -4.180 16.431 1.00 97.50 183 ASP A O 1
ATOM 1286 N N . LEU A 1 184 ? -1.451 -2.388 15.229 1.00 97.56 184 LEU A N 1
ATOM 1287 C CA . LEU A 1 184 ? -2.331 -1.453 15.957 1.00 97.56 184 LEU A CA 1
ATOM 1288 C C . LEU A 1 184 ? -3.793 -1.919 16.043 1.00 97.56 184 LEU A C 1
ATOM 1290 O O . LEU A 1 184 ? -4.471 -1.625 17.027 1.00 97.56 184 LEU A O 1
ATOM 1294 N N . PHE A 1 185 ? -4.275 -2.649 15.037 1.00 97.19 185 PHE A N 1
ATOM 1295 C CA . PHE A 1 185 ? -5.672 -3.073 14.906 1.00 97.19 185 PHE A CA 1
ATOM 1296 C C . PHE A 1 185 ? -5.920 -4.512 15.386 1.00 97.19 185 PHE A C 1
ATOM 1298 O O . PHE A 1 185 ? -7.042 -5.015 15.313 1.00 97.19 185 PHE A O 1
ATOM 1305 N N . LEU A 1 186 ? -4.887 -5.195 15.885 1.00 96.56 186 LEU A N 1
ATOM 1306 C CA . LEU A 1 186 ? -4.949 -6.596 16.291 1.00 96.56 186 LEU A CA 1
ATOM 1307 C C . LEU A 1 186 ? -4.841 -6.731 17.811 1.00 96.56 186 LEU A C 1
ATOM 1309 O O . LEU A 1 186 ? -3.953 -6.176 18.446 1.00 96.56 186 LEU A O 1
ATOM 1313 N N . ALA A 1 187 ? -5.767 -7.485 18.407 1.00 95.12 187 ALA A N 1
ATOM 1314 C CA . ALA A 1 187 ? -5.797 -7.742 19.852 1.00 95.12 187 ALA A CA 1
ATOM 1315 C C . ALA A 1 187 ? -5.236 -9.121 20.243 1.00 95.12 187 ALA A C 1
ATOM 1317 O O . ALA A 1 187 ? -5.080 -9.413 21.427 1.00 95.12 187 ALA A O 1
ATOM 1318 N N . ARG A 1 188 ? -4.979 -9.985 19.256 1.00 94.19 188 ARG A N 1
ATOM 1319 C CA . ARG A 1 188 ? -4.542 -11.374 19.433 1.00 94.19 188 ARG A CA 1
ATOM 1320 C C . ARG A 1 188 ? -3.258 -11.610 18.656 1.00 94.19 188 ARG A C 1
ATOM 1322 O O . ARG A 1 188 ? -3.014 -10.935 17.662 1.00 94.19 188 ARG A O 1
ATOM 1329 N N . GLU A 1 189 ? -2.513 -12.625 19.059 1.00 95.00 189 GLU A N 1
ATOM 1330 C CA . GLU A 1 189 ? -1.346 -13.077 18.313 1.00 95.00 189 GLU A CA 1
ATOM 1331 C C . GLU A 1 189 ? -1.731 -13.599 16.920 1.00 95.00 189 GLU A C 1
ATOM 1333 O O . GLU A 1 189 ? -2.597 -14.467 16.772 1.00 95.00 189 GLU A O 1
ATOM 1338 N N . VAL A 1 190 ? -1.109 -13.024 15.889 1.00 95.00 190 VAL A N 1
ATOM 1339 C CA . VAL A 1 190 ? -1.295 -13.394 14.479 1.00 95.00 190 VAL A CA 1
ATOM 1340 C C . VAL A 1 190 ? 0.035 -13.191 13.746 1.00 95.00 190 VAL A C 1
ATOM 1342 O O . VAL A 1 190 ? 0.636 -12.126 13.906 1.00 95.00 190 VAL A O 1
ATOM 1345 N N . PRO A 1 191 ? 0.496 -14.151 12.923 1.00 95.56 191 PRO A N 1
ATOM 1346 C CA . PRO A 1 191 ? 1.655 -13.946 12.061 1.00 95.56 191 PRO A CA 1
ATOM 1347 C C . PRO A 1 191 ? 1.350 -12.868 11.014 1.00 95.56 191 PRO A C 1
ATOM 1349 O O . PRO A 1 191 ? 0.339 -12.950 10.313 1.00 95.56 191 PRO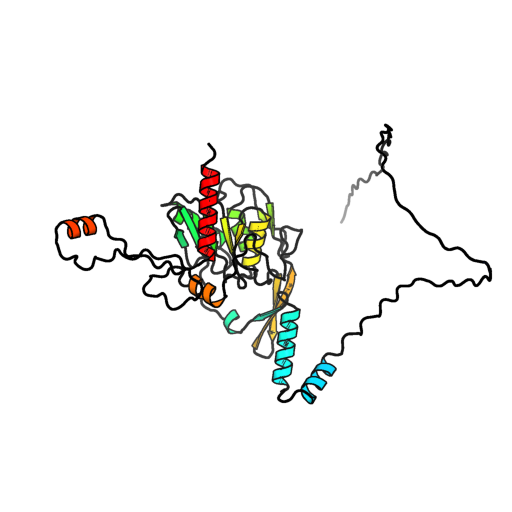 A O 1
ATOM 1352 N N . LEU A 1 192 ? 2.218 -11.863 10.910 1.00 96.06 192 LEU A N 1
ATOM 1353 C CA . LEU A 1 192 ? 2.015 -10.710 10.033 1.00 96.06 192 LEU A CA 1
ATOM 1354 C C . LEU A 1 192 ? 2.816 -10.866 8.750 1.00 96.06 192 LEU A C 1
ATOM 1356 O O . LEU A 1 192 ? 2.240 -11.000 7.670 1.00 96.06 192 LEU A O 1
ATOM 1360 N N . LEU A 1 193 ? 4.142 -10.865 8.866 1.00 95.00 193 LEU A N 1
ATOM 1361 C CA . LEU A 1 193 ? 5.017 -10.705 7.714 1.00 95.00 193 LEU A CA 1
ATOM 1362 C C . LEU A 1 193 ? 6.410 -11.279 7.965 1.00 95.00 193 LEU A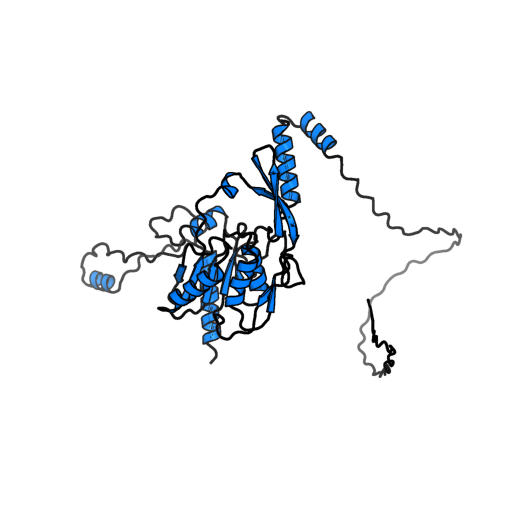 C 1
ATOM 1364 O O . LEU A 1 193 ? 6.932 -11.163 9.070 1.00 95.00 193 LEU A O 1
ATOM 1368 N N . ASN A 1 194 ? 7.031 -11.836 6.929 1.00 94.62 194 ASN A N 1
ATOM 1369 C CA . ASN A 1 194 ? 8.441 -12.216 6.930 1.00 94.62 194 ASN A CA 1
ATOM 1370 C C . ASN A 1 194 ? 9.136 -11.623 5.694 1.00 94.62 194 ASN A C 1
ATOM 1372 O O . ASN A 1 194 ? 8.778 -11.926 4.555 1.00 94.62 194 ASN A O 1
ATOM 1376 N N . ALA A 1 195 ? 10.127 -10.762 5.935 1.00 91.00 195 ALA A N 1
ATOM 1377 C CA . ALA A 1 195 ? 10.920 -10.074 4.911 1.00 91.00 195 ALA A CA 1
ATOM 1378 C C . ALA A 1 195 ? 12.348 -10.643 4.774 1.00 91.00 195 ALA A C 1
ATOM 1380 O O . ALA A 1 195 ? 13.269 -9.935 4.375 1.00 91.00 195 ALA A O 1
ATOM 1381 N N . GLY A 1 196 ? 12.568 -11.900 5.175 1.00 86.50 196 GLY A N 1
ATOM 1382 C CA . GLY A 1 196 ? 13.890 -12.544 5.184 1.00 86.50 196 GLY A CA 1
ATOM 1383 C C . GLY A 1 196 ? 14.714 -12.296 6.454 1.00 86.50 196 GLY A C 1
ATOM 1384 O O . GLY A 1 196 ? 15.798 -12.851 6.593 1.00 86.50 196 GLY A O 1
ATOM 1385 N N . GLN A 1 197 ? 14.193 -11.505 7.396 1.00 85.56 197 GLN A N 1
ATOM 1386 C CA . GLN A 1 197 ? 14.806 -11.227 8.705 1.00 85.56 197 GLN A CA 1
ATOM 1387 C C . GLN A 1 197 ? 14.154 -12.023 9.852 1.00 85.56 197 GLN A C 1
ATOM 1389 O O . GLN A 1 197 ? 14.526 -11.859 11.011 1.00 85.56 197 GLN A O 1
ATOM 1394 N N . GLY A 1 198 ? 13.190 -12.890 9.530 1.00 88.50 198 GLY A N 1
ATOM 1395 C CA . GLY A 1 198 ? 12.380 -13.635 10.492 1.00 88.50 198 GLY A CA 1
ATOM 1396 C C . GLY A 1 198 ? 10.909 -13.219 10.465 1.00 88.50 198 GLY A C 1
ATOM 1397 O O . GLY A 1 198 ? 10.539 -12.198 9.881 1.00 88.50 198 GLY A O 1
ATOM 1398 N N . LEU A 1 199 ? 10.067 -14.046 11.085 1.00 93.12 199 LEU A N 1
ATOM 1399 C CA . LEU A 1 199 ? 8.632 -13.808 11.188 1.00 93.12 199 LEU A CA 1
ATOM 1400 C C . LEU A 1 199 ? 8.336 -12.692 12.198 1.00 93.12 199 LEU A C 1
ATOM 1402 O O . LEU A 1 199 ? 8.673 -12.796 13.378 1.00 93.12 199 LEU A O 1
ATOM 1406 N N . VAL A 1 200 ? 7.633 -11.659 11.741 1.00 94.38 200 VAL A N 1
ATOM 1407 C CA . VAL A 1 200 ? 7.009 -10.641 12.587 1.00 94.38 200 VAL A CA 1
ATOM 1408 C C . VAL A 1 200 ? 5.581 -11.077 12.902 1.00 94.38 200 VAL A C 1
ATOM 1410 O O . VAL A 1 200 ? 4.786 -11.331 11.993 1.00 94.38 200 VAL A O 1
ATOM 1413 N N . SER A 1 201 ? 5.242 -11.119 14.188 1.00 95.19 201 SER A N 1
ATOM 1414 C CA . SER A 1 201 ? 3.910 -11.476 14.683 1.00 95.19 201 SER A CA 1
ATOM 1415 C C . SER A 1 201 ? 3.342 -10.378 15.573 1.00 95.19 201 SER A C 1
ATOM 1417 O O . SER A 1 201 ? 4.066 -9.749 16.348 1.00 95.19 201 SER A O 1
ATOM 1419 N N . SER A 1 202 ? 2.027 -10.190 15.484 1.00 94.50 202 SER A N 1
ATOM 1420 C CA . SER A 1 202 ? 1.257 -9.420 16.457 1.00 94.50 202 SER A CA 1
ATOM 1421 C C . SER A 1 202 ? 1.305 -10.102 17.823 1.00 94.50 202 SER A C 1
ATOM 1423 O O . SER A 1 202 ? 1.449 -11.322 17.900 1.00 94.50 202 SER A O 1
ATOM 1425 N N . LYS A 1 203 ? 1.155 -9.333 18.902 1.00 92.88 203 LYS A N 1
ATOM 1426 C CA . LYS A 1 203 ? 1.075 -9.853 20.274 1.00 92.88 203 LYS A CA 1
ATOM 1427 C C . LYS A 1 203 ? -0.300 -9.582 20.867 1.00 92.88 203 LYS A C 1
ATOM 1429 O O . LYS A 1 203 ? -0.934 -8.574 20.565 1.00 92.88 203 LYS A O 1
ATOM 1434 N N . THR A 1 204 ? -0.733 -10.456 21.771 1.00 94.25 204 THR A N 1
ATOM 1435 C CA . THR A 1 204 ? -1.961 -10.240 22.542 1.00 94.25 204 THR A CA 1
ATOM 1436 C C . THR A 1 204 ? -1.865 -8.950 23.352 1.00 94.25 204 THR A C 1
ATOM 1438 O O . THR A 1 204 ? -0.908 -8.756 24.103 1.00 94.25 204 THR A O 1
ATOM 1441 N N . LYS A 1 205 ? -2.863 -8.074 23.207 1.00 94.38 205 LYS A N 1
ATOM 1442 C CA . LYS A 1 205 ? -2.900 -6.764 23.869 1.00 94.38 205 LYS A CA 1
ATOM 1443 C C . LYS A 1 205 ? -4.319 -6.229 24.015 1.00 94.38 205 LYS A C 1
ATOM 1445 O O . LYS A 1 205 ? -5.220 -6.564 23.248 1.00 94.38 205 LYS A O 1
ATOM 1450 N N . THR A 1 206 ? -4.517 -5.373 25.011 1.00 92.12 206 THR A N 1
ATOM 1451 C CA . THR A 1 206 ? -5.824 -4.783 25.340 1.00 92.12 206 THR A CA 1
ATOM 1452 C C . THR A 1 206 ? -6.053 -3.423 24.686 1.00 92.12 206 THR A C 1
ATOM 1454 O O . THR A 1 206 ? -7.202 -3.021 24.520 1.00 92.12 206 THR A O 1
ATOM 1457 N N . ASN A 1 207 ? -4.984 -2.743 24.268 1.00 91.75 207 ASN A N 1
ATOM 1458 C CA . ASN A 1 207 ? -4.996 -1.394 23.696 1.00 91.75 207 ASN A CA 1
ATOM 1459 C C . ASN A 1 207 ? -5.095 -1.363 22.158 1.00 91.75 207 ASN A C 1
ATOM 1461 O O . ASN A 1 207 ? -4.737 -0.361 21.545 1.00 91.75 207 ASN A O 1
ATOM 1465 N N . ALA A 1 208 ? -5.556 -2.444 21.525 1.00 94.12 208 ALA A N 1
ATOM 1466 C CA . ALA A 1 208 ? -5.782 -2.464 20.082 1.00 94.12 208 ALA A CA 1
ATOM 1467 C C . ALA A 1 208 ? -6.882 -1.465 19.675 1.00 94.12 208 ALA A C 1
ATOM 1469 O O . ALA A 1 208 ? -7.918 -1.364 20.342 1.00 94.12 208 ALA A O 1
ATOM 1470 N N . LEU A 1 209 ? -6.688 -0.773 18.552 1.00 93.69 209 LEU A N 1
ATOM 1471 C CA . LEU A 1 209 ? -7.672 0.137 17.971 1.00 93.69 209 LEU A CA 1
ATOM 1472 C C . LEU A 1 209 ? -8.872 -0.663 17.450 1.00 93.69 209 LEU A C 1
ATOM 1474 O O . LEU A 1 209 ? -8.786 -1.372 16.449 1.00 93.69 209 LEU A O 1
ATOM 1478 N N . ARG A 1 210 ? -10.019 -0.545 18.126 1.00 91.12 210 ARG A N 1
ATOM 1479 C CA . ARG A 1 210 ? -11.257 -1.271 17.785 1.00 91.12 210 ARG A CA 1
ATOM 1480 C C . ARG A 1 210 ? -12.138 -0.488 16.812 1.00 91.12 210 ARG A C 1
ATOM 1482 O O . ARG A 1 210 ? -13.320 -0.274 17.074 1.00 91.12 210 ARG A O 1
ATOM 1489 N N . LEU A 1 211 ? -11.559 -0.066 15.695 1.00 92.25 211 LEU A N 1
ATOM 1490 C CA . LEU A 1 211 ? -12.266 0.629 14.621 1.00 92.25 211 LEU A CA 1
ATOM 1491 C C . LEU A 1 211 ? -12.271 -0.242 13.362 1.00 92.25 211 LEU A C 1
ATOM 1493 O O . LEU A 1 211 ? -11.266 -0.890 13.077 1.00 92.25 211 LEU A O 1
ATOM 1497 N N . PRO A 1 212 ? -13.370 -0.285 12.590 1.00 95.94 212 PRO A N 1
ATOM 1498 C CA . PRO A 1 212 ? -13.301 -0.809 11.236 1.00 95.94 212 PRO A CA 1
ATOM 1499 C C . PRO A 1 212 ? -12.341 0.035 10.391 1.00 95.94 212 PRO A C 1
ATOM 1501 O O . PRO A 1 212 ? -12.422 1.265 10.418 1.00 95.94 212 PRO A O 1
ATOM 1504 N N . VAL A 1 213 ? -11.464 -0.627 9.638 1.00 97.75 213 VAL A N 1
ATOM 1505 C CA . VAL A 1 213 ? -10.459 0.028 8.793 1.00 97.75 213 VAL A CA 1
ATOM 1506 C C . VAL A 1 213 ? -10.700 -0.300 7.325 1.00 97.75 213 VAL A C 1
ATOM 1508 O O . VAL A 1 213 ? -10.942 -1.457 6.972 1.00 97.75 213 VAL A O 1
ATOM 1511 N N . VAL A 1 214 ? -10.592 0.713 6.469 1.00 98.50 214 VAL A N 1
ATOM 1512 C CA . VAL A 1 214 ? -10.516 0.556 5.012 1.00 98.50 214 VAL A CA 1
ATOM 1513 C C . VAL A 1 214 ? -9.198 1.154 4.534 1.00 98.50 214 VAL A C 1
ATOM 1515 O O . VAL A 1 214 ? -8.930 2.325 4.789 1.00 98.50 214 VAL A O 1
ATOM 1518 N N . ALA A 1 215 ? -8.380 0.361 3.848 1.00 98.62 215 ALA A N 1
ATOM 1519 C CA . ALA A 1 215 ? -7.176 0.830 3.181 1.00 98.62 215 ALA A CA 1
ATOM 1520 C C . ALA A 1 215 ? -7.494 1.228 1.736 1.00 98.62 215 ALA A C 1
ATOM 1522 O O . ALA A 1 215 ? -7.990 0.395 0.974 1.00 98.62 215 ALA A O 1
ATOM 1523 N N . LEU A 1 216 ? -7.195 2.473 1.355 1.00 98.44 216 LEU A N 1
ATOM 1524 C CA . LEU A 1 216 ? -7.262 2.903 -0.045 1.00 98.44 216 LEU A CA 1
ATOM 1525 C C . LEU A 1 216 ? -5.947 2.595 -0.748 1.00 98.44 216 LEU A C 1
ATOM 1527 O O . LEU A 1 216 ? -4.886 2.942 -0.232 1.00 98.44 216 LEU A O 1
ATOM 1531 N N . VAL A 1 217 ? -6.015 1.977 -1.924 1.00 98.38 217 VAL A N 1
ATOM 1532 C CA . VAL A 1 217 ? -4.836 1.590 -2.709 1.00 98.38 217 VAL A CA 1
ATOM 1533 C C . VAL A 1 217 ? -5.010 1.913 -4.190 1.00 98.38 217 VAL A C 1
ATOM 1535 O O . VAL A 1 217 ? -6.132 1.979 -4.694 1.00 98.38 217 VAL A O 1
ATOM 1538 N N . ASN A 1 218 ? -3.897 2.097 -4.897 1.00 97.12 218 ASN A N 1
ATOM 1539 C CA . ASN A 1 218 ? -3.899 2.249 -6.347 1.00 97.12 218 ASN A CA 1
ATOM 1540 C C . ASN A 1 218 ? -2.636 1.687 -7.004 1.00 97.12 218 ASN A C 1
ATOM 1542 O O . ASN A 1 218 ? -1.735 1.203 -6.321 1.00 97.12 218 ASN A O 1
ATOM 1546 N N . GLY A 1 219 ? -2.530 1.822 -8.329 1.00 95.00 219 GLY A N 1
ATOM 1547 C CA . GLY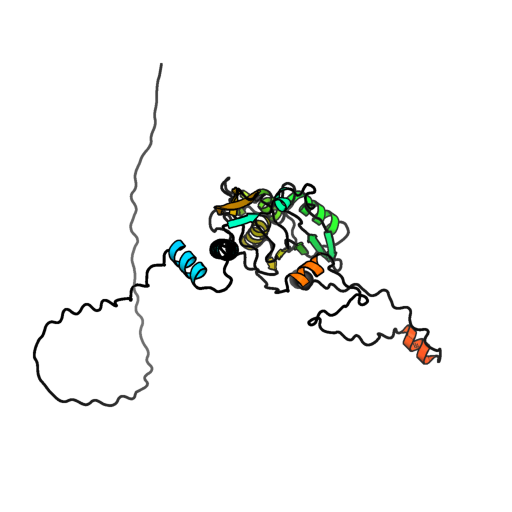 A 1 219 ? -1.375 1.363 -9.113 1.00 95.00 219 GLY A CA 1
ATOM 1548 C C . GLY A 1 219 ? -0.023 1.976 -8.727 1.00 95.00 219 GLY A C 1
ATOM 1549 O O . GLY A 1 219 ? 1.010 1.498 -9.185 1.00 95.00 219 GLY A O 1
ATOM 1550 N N . SER A 1 220 ? -0.001 3.014 -7.885 1.00 94.12 220 SER A N 1
ATOM 1551 C CA . SER A 1 220 ? 1.229 3.594 -7.330 1.00 94.12 220 SER A CA 1
ATOM 1552 C C . SER A 1 220 ? 1.523 3.168 -5.891 1.00 94.12 220 SER A C 1
ATOM 1554 O O . SER A 1 220 ? 2.621 3.438 -5.408 1.00 94.12 220 SER A O 1
ATOM 1556 N N . THR A 1 221 ? 0.590 2.504 -5.204 1.00 96.62 221 THR A N 1
ATOM 1557 C CA . THR A 1 221 ? 0.858 1.859 -3.915 1.00 96.62 221 THR A CA 1
ATOM 1558 C C . THR A 1 221 ? 1.898 0.763 -4.134 1.00 96.62 221 THR A C 1
ATOM 1560 O O . THR A 1 221 ? 1.653 -0.173 -4.899 1.00 96.62 221 THR A O 1
ATOM 1563 N N . ALA A 1 222 ? 3.063 0.889 -3.495 1.00 93.94 222 ALA A N 1
ATOM 1564 C CA . ALA A 1 222 ? 4.215 0.022 -3.745 1.00 93.94 222 ALA A CA 1
ATOM 1565 C C . ALA A 1 222 ? 4.902 -0.467 -2.454 1.00 93.94 222 ALA A C 1
ATOM 1567 O O . ALA A 1 222 ? 4.795 0.156 -1.396 1.00 93.94 222 ALA A O 1
ATOM 1568 N N . GLU A 1 223 ? 5.655 -1.565 -2.550 1.00 93.62 223 GLU A N 1
ATOM 1569 C CA . GLU A 1 223 ? 6.600 -2.027 -1.516 1.00 93.62 223 GLU A CA 1
ATOM 1570 C C . GLU A 1 223 ? 5.934 -2.230 -0.138 1.00 93.62 223 GLU A C 1
ATOM 1572 O O . GLU A 1 223 ? 4.978 -2.997 -0.008 1.00 93.62 223 GLU A O 1
ATOM 1577 N N . GLY A 1 224 ? 6.414 -1.555 0.911 1.00 94.75 224 GLY A N 1
ATOM 1578 C CA . GLY A 1 224 ? 5.879 -1.630 2.265 1.00 94.75 224 GLY A CA 1
ATOM 1579 C C . GLY A 1 224 ? 4.413 -1.216 2.362 1.00 94.75 224 GLY A C 1
ATOM 1580 O O . GLY A 1 224 ? 3.693 -1.771 3.188 1.00 94.75 224 GLY A O 1
ATOM 1581 N N . ALA A 1 225 ? 3.929 -0.314 1.500 1.00 97.50 225 ALA A N 1
ATOM 1582 C CA . ALA A 1 225 ? 2.516 0.071 1.480 1.00 97.50 225 ALA A CA 1
ATOM 1583 C C . ALA A 1 225 ? 1.626 -1.059 0.933 1.00 97.50 225 ALA A C 1
ATOM 1585 O O . ALA A 1 225 ? 0.546 -1.316 1.467 1.00 97.50 225 ALA A O 1
ATOM 1586 N N . GLU A 1 226 ? 2.104 -1.800 -0.073 1.00 96.75 226 GLU A N 1
ATOM 1587 C CA . GLU A 1 226 ? 1.426 -3.008 -0.567 1.00 96.75 226 GLU A CA 1
ATOM 1588 C C . GLU A 1 226 ? 1.424 -4.113 0.482 1.00 96.75 226 GLU A C 1
ATOM 1590 O O . GLU A 1 226 ? 0.402 -4.762 0.702 1.00 96.75 226 GLU A O 1
ATOM 1595 N N . ALA A 1 227 ? 2.562 -4.313 1.151 1.00 96.94 227 ALA A N 1
ATOM 1596 C CA . ALA A 1 227 ? 2.678 -5.279 2.231 1.00 96.94 227 ALA A CA 1
ATOM 1597 C C . ALA A 1 227 ? 1.722 -4.943 3.384 1.00 96.94 227 ALA A C 1
ATOM 1599 O O . ALA A 1 227 ? 1.021 -5.830 3.867 1.00 96.94 227 ALA A O 1
ATOM 1600 N N . LEU A 1 228 ? 1.623 -3.667 3.773 1.00 98.00 228 LEU A N 1
ATOM 1601 C CA . LEU A 1 228 ? 0.672 -3.191 4.778 1.00 98.00 228 LEU A CA 1
ATOM 1602 C C . LEU A 1 228 ? -0.762 -3.559 4.379 1.00 98.00 228 LEU A C 1
ATOM 1604 O O . LEU A 1 228 ? -1.454 -4.226 5.149 1.00 98.00 228 LEU A O 1
ATOM 1608 N N . ALA A 1 229 ? -1.191 -3.200 3.164 1.00 98.38 229 ALA A N 1
ATOM 1609 C CA . ALA A 1 229 ? -2.527 -3.527 2.661 1.00 98.38 229 ALA A CA 1
ATOM 1610 C C . ALA A 1 229 ? -2.783 -5.045 2.632 1.00 98.38 229 ALA A C 1
ATOM 1612 O O . ALA A 1 229 ? -3.840 -5.517 3.057 1.00 98.38 229 ALA A O 1
ATOM 1613 N N . ALA A 1 230 ? -1.799 -5.827 2.185 1.00 97.50 230 ALA A N 1
ATOM 1614 C CA . ALA A 1 230 ? -1.905 -7.276 2.086 1.00 97.50 230 ALA A CA 1
ATOM 1615 C C . ALA A 1 230 ? -2.018 -7.948 3.466 1.00 97.50 230 ALA A C 1
ATOM 1617 O O . ALA A 1 230 ? -2.841 -8.850 3.639 1.00 97.50 230 ALA A O 1
ATOM 1618 N N . VAL A 1 231 ? -1.247 -7.500 4.462 1.00 97.06 231 VAL A N 1
ATOM 1619 C CA . VAL A 1 231 ? -1.323 -8.005 5.844 1.00 97.06 231 VAL A CA 1
ATOM 1620 C C . VAL A 1 231 ? -2.632 -7.570 6.506 1.00 97.06 231 VAL A C 1
ATOM 1622 O O . VAL A 1 231 ? -3.301 -8.395 7.134 1.00 97.06 231 VAL A O 1
ATOM 1625 N N . LEU A 1 232 ? -3.054 -6.315 6.323 1.00 97.25 232 LEU A N 1
ATOM 1626 C CA . LEU A 1 232 ? -4.326 -5.798 6.841 1.00 97.25 232 LEU A CA 1
ATOM 1627 C C . LEU A 1 232 ? -5.512 -6.641 6.346 1.00 97.25 232 LEU A C 1
ATOM 1629 O O . LEU A 1 232 ? -6.333 -7.097 7.147 1.00 97.25 232 LEU A O 1
ATOM 1633 N N . ARG A 1 233 ? -5.532 -6.932 5.040 1.00 96.88 233 ARG A N 1
ATOM 1634 C CA . ARG A 1 233 ? -6.507 -7.820 4.396 1.00 96.88 233 ARG A CA 1
ATOM 1635 C C . ARG A 1 233 ? -6.420 -9.248 4.928 1.00 96.88 233 ARG A C 1
ATOM 1637 O O . ARG A 1 233 ? -7.419 -9.834 5.336 1.00 96.88 233 ARG A O 1
ATOM 1644 N N . LYS A 1 234 ? -5.216 -9.831 4.941 1.00 95.88 234 LYS A N 1
ATOM 1645 C CA . LYS A 1 234 ? -4.985 -11.240 5.305 1.00 95.88 234 LYS A CA 1
ATOM 1646 C C . LYS A 1 234 ? -5.380 -11.556 6.747 1.00 95.88 234 LYS A C 1
ATOM 1648 O O . LYS A 1 234 ? -5.866 -12.653 7.019 1.00 95.88 234 LYS A O 1
ATOM 1653 N N . THR A 1 235 ? -5.148 -10.616 7.656 1.00 94.94 235 THR A N 1
ATOM 1654 C CA . THR A 1 235 ? -5.472 -10.751 9.083 1.00 94.94 235 THR A CA 1
ATOM 1655 C C . THR A 1 235 ? -6.947 -10.471 9.390 1.00 94.94 235 THR A C 1
ATOM 1657 O O . THR A 1 235 ? -7.419 -10.810 10.479 1.00 94.94 235 THR A O 1
ATOM 1660 N N . GLY A 1 236 ? -7.685 -9.893 8.434 1.00 94.50 236 GLY A N 1
ATOM 1661 C CA . GLY A 1 236 ? -9.066 -9.449 8.610 1.00 94.50 236 GLY A CA 1
ATOM 1662 C C . GLY A 1 236 ? -9.196 -8.187 9.469 1.00 94.50 236 GLY A C 1
ATOM 1663 O O . GLY A 1 236 ? -10.283 -7.911 9.973 1.00 94.50 236 GLY A O 1
ATOM 1664 N N . ALA A 1 237 ? -8.101 -7.445 9.668 1.00 95.56 237 ALA A N 1
ATOM 1665 C CA . ALA A 1 237 ? -8.095 -6.187 10.415 1.00 95.56 237 ALA A CA 1
ATOM 1666 C C . ALA A 1 237 ? -8.753 -5.034 9.635 1.00 95.56 237 ALA A C 1
ATOM 1668 O O . ALA A 1 237 ? -9.269 -4.094 10.237 1.00 95.56 237 ALA A O 1
ATOM 1669 N N . GLY A 1 238 ? -8.781 -5.119 8.304 1.00 96.75 238 GLY A N 1
ATOM 1670 C CA . GLY A 1 238 ? -9.434 -4.139 7.443 1.00 96.75 238 GLY A CA 1
ATOM 1671 C C . GLY A 1 238 ? -9.700 -4.672 6.040 1.00 96.75 238 GLY A C 1
ATOM 1672 O O . GLY A 1 238 ? -9.289 -5.781 5.696 1.00 96.75 238 GLY A O 1
ATOM 1673 N N . LEU A 1 239 ? -10.404 -3.868 5.247 1.00 97.88 239 LEU A N 1
ATOM 1674 C CA . LEU A 1 239 ? -10.695 -4.133 3.835 1.00 97.88 239 LEU A CA 1
ATOM 1675 C C . LEU A 1 239 ? -9.810 -3.273 2.937 1.00 97.88 239 LEU A C 1
ATOM 1677 O O . LEU A 1 239 ? -9.453 -2.159 3.315 1.00 97.88 239 LEU A O 1
ATOM 1681 N N . VAL A 1 240 ? -9.498 -3.763 1.742 1.00 98.56 240 VAL A N 1
ATOM 1682 C CA . VAL A 1 240 ? -8.736 -3.018 0.732 1.00 98.56 240 VAL A CA 1
ATOM 1683 C C . VAL A 1 240 ? -9.681 -2.543 -0.370 1.00 98.56 240 VAL A C 1
ATOM 1685 O O . VAL A 1 240 ? -10.416 -3.343 -0.947 1.00 98.56 240 VAL A O 1
ATOM 1688 N N . LEU A 1 241 ? -9.668 -1.248 -0.675 1.00 98.50 241 LEU A N 1
ATOM 1689 C CA . LEU A 1 241 ? -10.542 -0.613 -1.663 1.00 98.50 241 LEU A CA 1
ATOM 1690 C C . LEU A 1 241 ? -9.715 0.238 -2.632 1.00 98.50 241 LEU A C 1
ATOM 1692 O O . LEU A 1 241 ? -8.796 0.933 -2.209 1.00 98.50 241 LEU A O 1
ATOM 1696 N N . GLY A 1 242 ? -10.045 0.207 -3.923 1.00 97.62 242 GLY A N 1
ATOM 1697 C CA . GLY A 1 242 ? -9.371 1.024 -4.938 1.00 97.62 242 GLY A CA 1
ATOM 1698 C C . GLY A 1 242 ? -9.014 0.226 -6.184 1.00 97.62 242 GLY A C 1
ATOM 1699 O O . GLY A 1 242 ? -9.841 -0.541 -6.666 1.00 97.62 242 GLY A O 1
ATOM 1700 N N . SER A 1 243 ? -7.800 0.387 -6.708 1.00 97.12 243 SER A N 1
ATOM 1701 C CA . SER A 1 243 ? -7.318 -0.348 -7.889 1.00 97.12 243 SER A CA 1
ATOM 1702 C C . SER A 1 243 ? -6.119 -1.243 -7.562 1.00 97.12 243 SER A C 1
ATOM 1704 O O . SER A 1 243 ? -5.525 -1.145 -6.488 1.00 97.12 243 SER A O 1
ATOM 1706 N N . ARG A 1 244 ? -5.779 -2.161 -8.476 1.00 97.19 244 ARG A N 1
ATOM 1707 C CA . ARG A 1 244 ? -4.629 -3.069 -8.328 1.00 97.19 244 ARG A CA 1
ATOM 1708 C C . ARG A 1 244 ? -3.344 -2.282 -8.045 1.00 97.19 244 ARG A C 1
ATOM 1710 O O . ARG A 1 244 ? -3.091 -1.277 -8.702 1.00 97.19 244 ARG A O 1
ATOM 1717 N N . THR A 1 245 ? -2.533 -2.766 -7.105 1.00 96.94 245 THR A N 1
ATOM 1718 C CA . THR A 1 245 ? -1.275 -2.115 -6.700 1.00 96.94 245 THR A CA 1
ATOM 1719 C C . THR A 1 245 ? -0.097 -2.384 -7.644 1.00 96.94 245 THR A C 1
ATOM 1721 O O . THR A 1 245 ? -0.226 -3.137 -8.608 1.00 96.94 245 THR A O 1
ATOM 1724 N N . ALA A 1 246 ? 1.062 -1.767 -7.381 1.00 94.00 246 ALA A N 1
ATOM 1725 C CA . ALA A 1 246 ? 2.216 -1.768 -8.289 1.00 94.00 246 ALA A CA 1
ATOM 1726 C C . ALA A 1 246 ? 2.891 -3.141 -8.504 1.00 94.00 246 ALA A C 1
ATOM 1728 O O . ALA A 1 246 ? 3.560 -3.346 -9.515 1.00 94.00 246 ALA A O 1
ATOM 1729 N N . GLY A 1 247 ? 2.772 -4.070 -7.555 1.00 94.19 247 GLY A N 1
ATOM 1730 C CA . GLY A 1 247 ? 3.391 -5.396 -7.597 1.00 94.19 247 GLY A CA 1
ATOM 1731 C C . GLY A 1 247 ? 4.861 -5.433 -7.189 1.00 94.19 247 GLY A C 1
ATOM 1732 O O . GLY A 1 247 ? 5.582 -6.335 -7.606 1.00 94.19 247 GLY A O 1
ATOM 1733 N N . ARG A 1 248 ? 5.336 -4.485 -6.377 1.00 91.88 248 ARG A N 1
ATOM 1734 C CA . ARG A 1 248 ? 6.762 -4.330 -6.019 1.00 91.88 248 ARG A CA 1
ATOM 1735 C C . ARG A 1 248 ? 7.082 -4.719 -4.572 1.00 91.88 248 ARG A C 1
ATOM 1737 O O . ARG A 1 248 ? 8.123 -4.345 -4.041 1.00 91.88 248 ARG A O 1
ATOM 1744 N N . ALA A 1 249 ? 6.211 -5.487 -3.921 1.00 92.31 249 ALA A N 1
ATOM 1745 C CA . ALA A 1 249 ? 6.412 -5.996 -2.563 1.00 92.31 249 ALA A CA 1
ATOM 1746 C C . ALA A 1 249 ? 7.438 -7.150 -2.508 1.00 92.31 249 ALA A C 1
ATOM 1748 O O . ALA A 1 249 ? 7.095 -8.323 -2.333 1.00 92.31 249 ALA A O 1
ATOM 1749 N N . ALA A 1 250 ? 8.715 -6.805 -2.655 1.00 92.94 250 ALA A N 1
ATOM 1750 C CA . ALA A 1 250 ? 9.861 -7.702 -2.547 1.00 92.94 250 ALA A CA 1
ATOM 1751 C C . ALA A 1 250 ? 11.023 -7.014 -1.815 1.00 92.94 250 ALA A C 1
ATOM 1753 O O . ALA A 1 250 ? 11.107 -5.786 -1.743 1.00 92.94 250 ALA A O 1
ATOM 1754 N N . VAL A 1 251 ? 11.968 -7.801 -1.304 1.00 91.06 251 VAL A N 1
ATOM 1755 C CA . VAL A 1 251 ? 13.272 -7.264 -0.908 1.00 91.06 251 VAL A CA 1
ATOM 1756 C C . VAL A 1 251 ? 14.006 -6.871 -2.185 1.00 91.06 251 VAL A C 1
ATOM 1758 O O . VAL A 1 251 ? 14.397 -7.737 -2.970 1.00 91.06 251 VAL A O 1
ATOM 1761 N N . MET A 1 252 ? 14.166 -5.567 -2.401 1.00 88.06 252 MET A N 1
ATOM 1762 C CA . MET A 1 252 ? 14.824 -5.010 -3.580 1.00 88.06 252 MET A CA 1
ATOM 1763 C C . MET A 1 252 ? 16.295 -4.728 -3.280 1.00 88.06 252 MET A C 1
ATOM 1765 O O . MET A 1 252 ? 16.633 -4.202 -2.220 1.00 88.06 252 MET A O 1
ATOM 1769 N N . ARG A 1 253 ? 17.175 -5.053 -4.226 1.00 90.00 253 ARG A N 1
ATOM 1770 C CA . ARG A 1 253 ? 18.581 -4.634 -4.222 1.00 90.00 253 ARG A CA 1
ATOM 1771 C C . ARG A 1 253 ? 18.847 -3.677 -5.364 1.00 90.00 253 ARG A C 1
ATOM 1773 O O . ARG A 1 253 ? 18.310 -3.846 -6.453 1.00 90.00 253 ARG A O 1
ATOM 1780 N N . GLU A 1 254 ? 19.698 -2.702 -5.097 1.00 91.88 254 GLU A N 1
ATOM 1781 C CA . GLU A 1 254 ? 20.018 -1.623 -6.020 1.00 91.88 254 GLU A CA 1
ATOM 1782 C C . GLU A 1 254 ? 21.347 -1.890 -6.727 1.00 91.88 254 GLU A C 1
ATOM 1784 O O . GLU A 1 254 ? 22.330 -2.293 -6.102 1.00 91.88 254 GLU A O 1
ATOM 1789 N N . PHE A 1 255 ? 21.359 -1.683 -8.041 1.00 92.62 255 PHE A N 1
ATOM 1790 C CA . PHE A 1 255 ? 22.503 -1.888 -8.917 1.00 92.62 255 PHE A CA 1
ATOM 1791 C C . PHE A 1 255 ? 22.692 -0.626 -9.767 1.00 92.62 255 PHE A C 1
ATOM 1793 O O . PHE A 1 255 ? 21.886 -0.381 -10.670 1.00 92.62 255 PHE A O 1
ATOM 1800 N N . PRO A 1 256 ? 23.715 0.202 -9.488 1.00 92.06 256 PRO A N 1
ATOM 1801 C CA . PRO A 1 256 ? 23.967 1.400 -10.276 1.00 92.06 256 PRO A CA 1
ATOM 1802 C C . PRO A 1 256 ? 24.354 1.019 -11.708 1.00 92.06 256 PRO A C 1
ATOM 1804 O O . PRO A 1 256 ? 25.128 0.086 -11.936 1.00 92.06 256 PRO A O 1
ATOM 1807 N N . LEU A 1 257 ? 23.810 1.750 -12.675 1.00 92.50 257 LEU A N 1
ATOM 1808 C CA . LEU A 1 257 ? 24.091 1.591 -14.096 1.00 92.50 257 LEU A CA 1
ATOM 1809 C C . LEU A 1 257 ? 25.045 2.690 -14.575 1.00 92.50 257 LEU A C 1
ATOM 1811 O O . LEU A 1 257 ? 25.130 3.775 -14.000 1.00 92.50 257 LEU A O 1
ATOM 1815 N N . SER A 1 258 ? 25.745 2.432 -15.679 1.00 90.50 258 SER A N 1
ATOM 1816 C CA . SER A 1 258 ? 26.729 3.364 -16.253 1.00 90.50 258 SER A CA 1
ATOM 1817 C C . SER A 1 258 ? 26.131 4.695 -16.724 1.00 90.50 258 SER A C 1
ATOM 1819 O O . SER A 1 258 ? 26.847 5.685 -16.819 1.00 90.50 258 SER A O 1
ATOM 1821 N N . ASN A 1 259 ? 24.825 4.737 -16.995 1.00 86.94 259 ASN A N 1
ATOM 1822 C CA . ASN A 1 259 ? 24.095 5.943 -17.390 1.00 86.94 259 ASN A CA 1
ATOM 1823 C C . ASN A 1 259 ? 23.605 6.785 -16.192 1.00 86.94 259 ASN A C 1
ATOM 1825 O O . ASN A 1 259 ? 22.810 7.705 -16.381 1.00 86.94 259 ASN A O 1
ATOM 1829 N N . GLY A 1 260 ? 24.026 6.448 -14.969 1.00 86.38 260 GLY A N 1
ATOM 1830 C CA . GLY A 1 260 ? 23.640 7.131 -13.734 1.00 86.38 260 GLY A CA 1
ATOM 1831 C C . GLY A 1 260 ? 22.297 6.689 -13.146 1.00 86.38 260 GLY A C 1
ATOM 1832 O O . GLY A 1 260 ? 21.987 7.068 -12.020 1.00 86.38 260 GLY A O 1
ATOM 1833 N N . GLN A 1 261 ? 21.504 5.881 -13.856 1.00 89.88 261 GLN A N 1
ATOM 1834 C CA . GLN A 1 261 ? 20.282 5.291 -13.302 1.00 89.88 261 GLN A CA 1
ATOM 1835 C C . GLN A 1 261 ? 20.609 4.141 -12.345 1.00 89.88 261 GLN A C 1
ATOM 1837 O O . GLN A 1 261 ? 21.719 3.611 -12.341 1.00 89.88 261 GLN A O 1
ATOM 1842 N N . THR A 1 262 ? 19.621 3.713 -11.563 1.00 91.06 262 THR A N 1
ATOM 1843 C CA . THR A 1 262 ? 19.755 2.553 -10.676 1.00 91.06 262 THR A CA 1
ATOM 1844 C C . THR A 1 262 ? 18.726 1.495 -11.034 1.00 91.06 262 THR A C 1
ATOM 1846 O O . THR A 1 262 ? 17.529 1.767 -11.085 1.00 91.06 262 THR A O 1
ATOM 1849 N N . LEU A 1 263 ? 19.190 0.268 -11.263 1.00 92.38 263 LEU A N 1
ATOM 1850 C CA . LEU A 1 263 ? 18.331 -0.893 -11.443 1.00 92.38 263 LEU A CA 1
ATOM 1851 C C . LEU A 1 263 ? 18.016 -1.505 -10.079 1.00 92.38 263 LEU A C 1
ATOM 1853 O O . LEU A 1 263 ? 18.917 -1.902 -9.343 1.00 92.38 263 LEU A O 1
ATOM 1857 N N . ARG A 1 264 ? 16.736 -1.615 -9.745 1.00 91.00 264 ARG A N 1
ATOM 1858 C CA . ARG A 1 264 ? 16.252 -2.264 -8.525 1.00 91.00 264 ARG A CA 1
ATOM 1859 C C . ARG A 1 264 ? 15.748 -3.654 -8.888 1.00 91.00 264 ARG A C 1
ATOM 1861 O O . ARG A 1 264 ? 14.878 -3.777 -9.745 1.00 91.00 264 ARG A O 1
ATOM 1868 N N . VAL A 1 265 ? 16.288 -4.693 -8.255 1.00 93.19 265 VAL A N 1
ATOM 1869 C CA . VAL A 1 265 ? 15.983 -6.104 -8.552 1.00 93.19 265 VAL A CA 1
ATOM 1870 C C . VAL A 1 265 ? 15.488 -6.814 -7.297 1.00 93.19 265 VAL A C 1
ATOM 1872 O O . VAL A 1 265 ? 16.137 -6.757 -6.251 1.00 93.19 265 VAL A O 1
ATOM 1875 N N . ALA A 1 266 ? 14.363 -7.514 -7.412 1.00 93.00 266 ALA A N 1
ATOM 1876 C CA . ALA A 1 266 ? 13.804 -8.350 -6.359 1.00 93.00 266 ALA A CA 1
ATOM 1877 C C . ALA A 1 266 ? 14.704 -9.564 -6.097 1.00 93.00 266 ALA A C 1
ATOM 1879 O O . ALA A 1 266 ? 14.915 -10.394 -6.982 1.00 93.00 266 ALA A O 1
ATOM 1880 N N . VAL A 1 267 ? 15.213 -9.687 -4.871 1.00 92.88 267 VAL A N 1
ATOM 1881 C CA . VAL A 1 267 ? 16.098 -10.795 -4.463 1.00 92.88 267 VAL A CA 1
ATOM 1882 C C . VAL A 1 267 ? 15.469 -11.759 -3.469 1.00 92.88 267 VAL A C 1
ATOM 1884 O O . VAL A 1 267 ? 15.928 -12.892 -3.355 1.00 92.88 267 VAL A O 1
ATOM 1887 N N . ALA A 1 268 ? 14.412 -11.344 -2.774 1.00 92.00 268 ALA A N 1
ATOM 1888 C CA . ALA A 1 268 ? 13.624 -12.224 -1.922 1.00 92.00 268 ALA A CA 1
ATOM 1889 C C . ALA A 1 268 ? 12.155 -11.773 -1.888 1.00 92.00 268 ALA A C 1
ATOM 1891 O O . ALA A 1 268 ? 11.885 -10.569 -1.945 1.00 92.00 268 ALA A O 1
ATOM 1892 N N . PRO A 1 269 ? 11.196 -12.709 -1.801 1.00 93.06 269 PRO A N 1
ATOM 1893 C CA . PRO A 1 269 ? 9.791 -12.364 -1.650 1.00 93.06 269 PRO A CA 1
ATOM 1894 C C . PRO A 1 269 ? 9.495 -11.870 -0.231 1.00 93.06 269 PRO A C 1
ATOM 1896 O O . PRO A 1 269 ? 10.114 -12.312 0.735 1.00 93.06 269 PRO A O 1
ATOM 1899 N N . ILE A 1 270 ? 8.482 -11.017 -0.106 1.00 94.69 270 ILE A N 1
ATOM 1900 C CA . ILE A 1 270 ? 7.853 -10.718 1.182 1.00 94.69 270 ILE A CA 1
ATOM 1901 C C . ILE A 1 270 ? 6.736 -11.729 1.413 1.00 94.69 270 ILE A C 1
ATOM 1903 O O . ILE A 1 270 ? 5.851 -11.869 0.567 1.00 94.69 270 ILE A O 1
ATOM 1907 N N . LEU A 1 271 ? 6.767 -12.444 2.535 1.00 95.56 271 LEU A N 1
ATOM 1908 C CA . LEU A 1 271 ? 5.766 -13.452 2.880 1.00 95.56 271 LEU A CA 1
ATOM 1909 C C . LEU A 1 271 ? 4.714 -12.871 3.832 1.00 95.56 271 LEU A C 1
ATOM 1911 O O . LEU A 1 271 ? 5.042 -12.169 4.783 1.00 95.56 271 LEU A O 1
ATOM 1915 N N . LEU A 1 272 ? 3.444 -13.191 3.582 1.00 94.06 272 LEU A N 1
ATOM 1916 C CA . LEU A 1 272 ? 2.328 -12.991 4.504 1.00 94.06 272 LEU A CA 1
ATOM 1917 C C . LEU A 1 272 ? 2.351 -14.115 5.545 1.00 94.06 272 LEU A C 1
ATOM 1919 O O . LEU A 1 272 ? 2.054 -15.277 5.226 1.00 94.06 272 LEU A O 1
ATOM 1923 N N . GLY A 1 273 ? 2.730 -13.774 6.777 1.00 90.44 273 GLY A N 1
ATOM 1924 C CA . GLY A 1 273 ? 3.236 -14.751 7.742 1.00 90.44 273 GLY A CA 1
ATOM 1925 C C . GLY A 1 273 ? 4.440 -15.507 7.163 1.00 90.44 273 GLY A C 1
ATOM 1926 O O . GLY A 1 273 ? 5.318 -14.890 6.575 1.00 90.44 273 GLY A O 1
ATOM 1927 N N . ASP A 1 274 ? 4.432 -16.841 7.248 1.00 82.62 274 ASP A N 1
ATOM 1928 C CA . ASP A 1 274 ? 5.453 -17.718 6.636 1.00 82.62 274 ASP A CA 1
ATOM 1929 C C . ASP A 1 274 ? 4.921 -18.539 5.446 1.00 82.62 274 ASP A C 1
ATOM 1931 O O . ASP A 1 274 ? 5.514 -19.538 5.046 1.00 82.62 274 ASP A O 1
ATOM 1935 N N . ALA A 1 275 ? 3.764 -18.166 4.888 1.00 83.12 275 ALA A N 1
ATOM 1936 C CA . ALA A 1 275 ? 3.052 -19.038 3.953 1.00 83.12 275 ALA A CA 1
ATOM 1937 C C . ALA A 1 275 ? 3.084 -18.550 2.503 1.00 83.12 275 ALA A C 1
ATOM 1939 O O . ALA A 1 275 ? 3.577 -19.247 1.618 1.00 83.12 275 ALA A O 1
ATOM 1940 N N . LYS A 1 276 ? 2.481 -17.388 2.229 1.00 92.19 276 LYS A N 1
ATOM 1941 C CA . LYS A 1 276 ? 2.213 -16.940 0.854 1.00 92.19 276 LYS A CA 1
ATOM 1942 C C . LYS A 1 276 ? 2.977 -15.657 0.552 1.00 92.19 276 LYS A C 1
ATOM 1944 O O . LYS A 1 276 ? 2.853 -14.725 1.341 1.00 92.19 276 LYS A O 1
ATOM 1949 N N . PRO A 1 277 ? 3.707 -15.569 -0.570 1.00 93.75 277 PRO A N 1
ATOM 1950 C CA . PRO A 1 277 ? 4.317 -14.314 -0.975 1.00 93.75 277 PRO A CA 1
ATOM 1951 C C . PRO A 1 277 ? 3.248 -13.275 -1.322 1.00 93.75 277 PRO A C 1
ATOM 1953 O O . PRO A 1 277 ? 2.169 -13.623 -1.815 1.00 93.75 277 PRO A O 1
ATOM 1956 N N . VAL A 1 278 ? 3.558 -12.000 -1.096 1.00 93.75 278 VAL A N 1
ATOM 1957 C CA . VAL A 1 278 ? 2.780 -10.898 -1.667 1.00 93.75 278 VAL A CA 1
ATOM 1958 C C . VAL A 1 278 ? 2.918 -10.961 -3.199 1.00 93.75 278 VAL A C 1
ATOM 1960 O O . VAL A 1 278 ? 4.033 -11.138 -3.698 1.00 93.75 278 VAL A O 1
ATOM 1963 N N . PRO A 1 279 ? 1.819 -10.878 -3.973 1.00 92.19 279 PRO A N 1
ATOM 1964 C CA . PRO A 1 279 ? 1.887 -10.996 -5.426 1.00 92.19 279 PRO A CA 1
ATOM 1965 C C . PRO A 1 279 ? 2.738 -9.897 -6.072 1.00 92.19 279 PRO A C 1
ATOM 1967 O O . PRO A 1 279 ? 2.482 -8.711 -5.883 1.00 92.19 279 PRO A O 1
ATOM 1970 N N . LEU A 1 280 ? 3.687 -10.293 -6.926 1.00 91.44 280 LEU A N 1
ATOM 1971 C CA . LEU A 1 280 ? 4.490 -9.352 -7.725 1.00 91.44 280 LEU A CA 1
ATOM 1972 C C . LEU A 1 280 ? 3.761 -8.837 -8.979 1.00 91.44 280 LEU A C 1
ATOM 1974 O O . LEU A 1 280 ? 4.311 -8.081 -9.772 1.00 91.44 280 LEU A O 1
ATOM 1978 N N . THR A 1 281 ? 2.515 -9.269 -9.170 1.00 92.12 281 THR A N 1
ATOM 1979 C CA . THR A 1 281 ? 1.572 -8.732 -10.157 1.00 92.12 281 THR A CA 1
ATOM 1980 C C . THR A 1 281 ? 0.691 -7.628 -9.569 1.00 92.12 281 THR A C 1
ATOM 1982 O O . THR A 1 281 ? -0.199 -7.147 -10.259 1.00 92.12 281 THR A O 1
ATOM 1985 N N . GLY A 1 282 ? 0.892 -7.261 -8.300 1.00 94.00 282 GLY A N 1
ATOM 1986 C CA . GLY A 1 282 ? 0.045 -6.323 -7.568 1.00 94.00 282 GLY A CA 1
ATOM 1987 C C . GLY A 1 282 ? -1.045 -7.027 -6.763 1.00 94.00 282 GLY A C 1
ATOM 1988 O O . GLY A 1 282 ? -1.581 -8.067 -7.156 1.00 94.00 282 GLY A O 1
ATOM 1989 N N . LEU A 1 283 ? -1.372 -6.444 -5.614 1.00 96.25 283 LEU A N 1
ATOM 1990 C CA . LEU A 1 283 ? -2.481 -6.828 -4.756 1.00 96.25 283 LEU A CA 1
ATOM 1991 C C . LEU A 1 283 ? -3.800 -6.397 -5.402 1.00 96.25 283 LEU A C 1
ATOM 1993 O O . LEU A 1 283 ? -4.002 -5.226 -5.720 1.00 96.25 283 LEU A O 1
ATOM 1997 N N . GLU A 1 284 ? -4.714 -7.349 -5.564 1.00 97.06 284 GLU A N 1
ATOM 1998 C CA . GLU A 1 284 ? -6.096 -7.066 -5.950 1.00 97.06 284 GLU A CA 1
ATOM 1999 C C . GLU A 1 284 ? -6.891 -6.556 -4.738 1.00 97.06 284 GLU A C 1
ATOM 2001 O O . GLU A 1 284 ? -6.823 -7.192 -3.673 1.00 97.06 284 GLU A O 1
ATOM 2006 N N . PRO A 1 285 ? -7.630 -5.438 -4.875 1.00 97.50 285 PRO A N 1
ATOM 2007 C CA . PRO A 1 285 ? -8.477 -4.915 -3.809 1.00 97.50 285 PRO A CA 1
ATOM 2008 C C . PRO A 1 285 ? -9.679 -5.838 -3.555 1.00 97.50 285 PRO A C 1
ATOM 2010 O O . PRO A 1 285 ? -10.090 -6.603 -4.424 1.00 97.50 285 PRO A O 1
ATOM 2013 N N . ASP A 1 286 ? -10.266 -5.756 -2.360 1.00 98.12 286 ASP A N 1
ATOM 2014 C CA . ASP A 1 286 ? -11.526 -6.442 -2.044 1.00 98.12 286 ASP A CA 1
ATOM 2015 C C . ASP A 1 286 ? -12.719 -5.768 -2.735 1.00 98.12 286 ASP A C 1
ATOM 2017 O O . ASP A 1 286 ? -13.685 -6.433 -3.105 1.00 98.12 286 ASP A O 1
ATOM 2021 N N . ILE A 1 287 ? -12.652 -4.443 -2.906 1.00 97.81 287 ILE A N 1
ATOM 2022 C CA . ILE A 1 287 ? -13.652 -3.639 -3.613 1.00 97.81 287 ILE A CA 1
ATOM 2023 C C . ILE A 1 287 ? -12.932 -2.797 -4.663 1.00 97.81 287 ILE A C 1
ATOM 2025 O O . ILE A 1 287 ? -12.180 -1.878 -4.331 1.00 97.81 287 ILE A O 1
ATOM 2029 N N . GLU A 1 288 ? -13.171 -3.111 -5.933 1.00 97.56 288 GLU A N 1
ATOM 2030 C CA . GLU A 1 288 ? -12.551 -2.400 -7.045 1.00 97.56 288 GLU A CA 1
ATOM 2031 C C . GLU A 1 288 ? -13.259 -1.066 -7.325 1.00 97.56 288 GLU A C 1
ATOM 2033 O O . GLU A 1 288 ? -14.481 -0.995 -7.475 1.00 97.56 288 GLU A O 1
ATOM 2038 N N . VAL A 1 289 ? -12.468 0.002 -7.411 1.00 94.88 289 VAL A N 1
ATOM 2039 C CA . VAL A 1 289 ? -12.878 1.337 -7.843 1.00 94.88 289 VAL A CA 1
ATOM 2040 C C . VAL A 1 289 ? -11.858 1.817 -8.866 1.00 94.88 289 VAL A C 1
ATOM 2042 O O . VAL A 1 289 ? -10.732 2.174 -8.524 1.00 94.88 289 VAL A O 1
ATOM 2045 N N . VAL A 1 290 ? -12.258 1.811 -10.136 1.00 89.19 290 VAL A N 1
ATOM 2046 C CA . VAL A 1 290 ? -11.401 2.235 -11.245 1.00 89.19 290 VAL A CA 1
ATOM 2047 C C . VAL A 1 290 ? -11.602 3.724 -11.499 1.00 89.19 290 VAL A C 1
ATOM 2049 O O . VAL A 1 290 ? -12.692 4.164 -11.868 1.00 89.19 290 VAL A O 1
ATOM 2052 N N . VAL A 1 291 ? -10.532 4.493 -11.317 1.00 89.75 291 VAL A N 1
ATOM 2053 C CA . VAL A 1 291 ? -10.445 5.923 -11.630 1.00 89.75 291 VAL A CA 1
ATOM 2054 C C . VAL A 1 291 ? -9.262 6.112 -12.577 1.00 89.75 291 VAL A C 1
ATOM 2056 O O . VAL A 1 291 ? -8.277 5.377 -12.497 1.00 89.75 291 VAL A O 1
ATOM 2059 N N . LYS A 1 292 ? -9.345 7.067 -13.509 1.00 89.25 292 LYS A N 1
ATOM 2060 C CA . LYS A 1 292 ? -8.188 7.401 -14.349 1.00 89.25 292 LYS A CA 1
ATOM 2061 C C . LYS A 1 292 ? -7.069 7.944 -13.463 1.00 89.25 292 LYS A C 1
ATOM 2063 O O . LYS A 1 292 ? -7.338 8.730 -12.563 1.00 89.25 292 LYS A O 1
ATOM 2068 N N . ALA A 1 293 ? -5.824 7.565 -13.740 1.00 85.94 293 ALA A N 1
ATOM 2069 C CA . ALA A 1 293 ? -4.687 7.932 -12.893 1.00 85.94 293 ALA A CA 1
ATOM 2070 C C . ALA A 1 293 ? -4.521 9.456 -12.729 1.00 85.94 293 ALA A C 1
ATOM 2072 O O . ALA A 1 293 ? -4.177 9.921 -11.646 1.00 85.94 293 ALA A O 1
ATOM 2073 N N . GLU A 1 294 ? -4.800 10.229 -13.783 1.00 86.06 294 GLU A N 1
ATOM 2074 C CA . GLU A 1 294 ? -4.759 11.698 -13.760 1.00 86.06 294 GLU A CA 1
ATOM 2075 C C . GLU A 1 294 ? -5.841 12.282 -12.840 1.00 86.06 294 GLU A C 1
ATOM 2077 O O . GLU A 1 294 ? -5.533 13.079 -11.953 1.00 86.06 294 GLU A O 1
ATOM 2082 N N . ASP A 1 295 ? -7.086 11.819 -12.990 1.00 87.19 295 ASP A N 1
ATOM 2083 C CA . ASP A 1 295 ? -8.217 12.238 -12.155 1.00 87.19 295 ASP A CA 1
ATOM 2084 C C . ASP A 1 295 ? -7.997 11.840 -10.686 1.00 87.19 295 ASP A C 1
ATOM 2086 O O . ASP A 1 295 ? -8.265 12.618 -9.771 1.00 87.19 295 ASP A O 1
ATOM 2090 N N . GLU A 1 296 ? -7.468 10.635 -10.447 1.00 88.38 296 GLU A N 1
ATOM 2091 C CA . GLU A 1 296 ? -7.163 10.142 -9.104 1.00 88.38 296 GLU A CA 1
ATOM 2092 C C . GLU A 1 296 ? -6.041 10.951 -8.451 1.00 88.38 296 GLU A C 1
ATOM 2094 O O . GLU A 1 296 ? -6.130 11.267 -7.266 1.00 88.38 296 GLU A O 1
ATOM 2099 N N . ARG A 1 297 ? -5.004 11.331 -9.209 1.00 88.56 297 ARG A N 1
ATOM 2100 C CA . ARG A 1 297 ? -3.934 12.198 -8.703 1.00 88.56 297 ARG A CA 1
ATOM 2101 C C . ARG A 1 297 ? -4.470 13.576 -8.327 1.00 88.56 297 ARG A C 1
ATOM 2103 O O . ARG A 1 297 ? -4.147 14.063 -7.247 1.00 88.56 297 ARG A O 1
ATOM 2110 N N . ALA A 1 298 ? -5.282 14.186 -9.188 1.00 86.50 298 ALA A N 1
ATOM 2111 C CA . ALA A 1 298 ? -5.873 15.493 -8.919 1.00 86.50 298 ALA A CA 1
ATOM 2112 C C . ALA A 1 298 ? -6.763 15.458 -7.665 1.00 86.50 298 ALA A C 1
ATOM 2114 O O . ALA A 1 298 ? -6.593 16.276 -6.762 1.00 86.50 298 ALA A O 1
ATOM 2115 N N . ALA A 1 299 ? -7.641 14.455 -7.562 1.00 85.56 299 ALA A N 1
ATOM 2116 C CA . ALA A 1 299 ? -8.501 14.261 -6.397 1.00 85.56 299 ALA A CA 1
ATOM 2117 C C . ALA A 1 299 ? -7.712 13.911 -5.121 1.00 85.56 299 ALA A C 1
ATOM 2119 O O . ALA A 1 299 ? -8.124 14.256 -4.015 1.00 85.56 299 ALA A O 1
ATOM 2120 N N . PHE A 1 300 ? -6.565 13.241 -5.251 1.00 85.50 300 PHE A N 1
ATOM 2121 C CA . PHE A 1 300 ? -5.685 12.973 -4.121 1.00 85.50 300 PHE A CA 1
ATOM 2122 C C . PHE A 1 300 ? -5.088 14.268 -3.564 1.00 85.50 300 PHE A C 1
ATOM 2124 O O . PHE A 1 300 ? -5.102 14.457 -2.350 1.00 85.50 300 PHE A O 1
ATOM 2131 N N . GLU A 1 301 ? -4.606 15.192 -4.390 1.00 84.69 301 GLU A N 1
ATOM 2132 C CA . GLU A 1 301 ? -4.097 16.479 -3.888 1.00 84.69 301 GLU A CA 1
ATOM 2133 C C . GLU A 1 301 ? -5.233 17.339 -3.304 1.00 84.69 301 GLU A C 1
ATOM 2135 O O . GLU A 1 301 ? -5.178 17.772 -2.144 1.00 84.69 301 GLU A O 1
ATOM 2140 N N . GLU A 1 302 ? -6.323 17.481 -4.060 1.00 80.81 302 GLU A N 1
ATOM 2141 C CA . GLU A 1 302 ? -7.483 18.295 -3.705 1.00 80.81 302 GLU A CA 1
ATOM 2142 C C . GLU A 1 302 ? -8.773 17.454 -3.693 1.00 80.81 302 GLU A C 1
ATOM 2144 O O . GLU A 1 302 ? -9.489 17.373 -4.691 1.00 80.81 302 GLU A O 1
ATOM 2149 N N . PRO A 1 303 ? -9.125 16.828 -2.552 1.00 73.44 303 PRO A N 1
ATOM 2150 C CA . PRO A 1 303 ? -10.275 15.926 -2.488 1.00 73.44 303 PRO A CA 1
ATOM 2151 C C . PRO A 1 303 ? -11.622 16.652 -2.552 1.00 73.44 303 PRO A C 1
ATOM 2153 O O . PRO A 1 303 ? -12.645 16.014 -2.790 1.00 73.44 303 PRO A O 1
ATOM 2156 N N . PHE A 1 304 ? -11.653 17.966 -2.336 1.00 68.75 304 PHE A N 1
ATOM 2157 C CA . PHE A 1 304 ? -12.877 18.759 -2.325 1.00 68.75 304 PHE A CA 1
ATOM 2158 C C . PHE A 1 304 ? -12.912 19.715 -3.511 1.00 68.75 304 PHE A C 1
ATOM 2160 O O . PHE A 1 304 ? -11.959 20.459 -3.719 1.00 68.75 304 PHE A O 1
ATOM 2167 N N . VAL A 1 305 ? -14.041 19.761 -4.220 1.00 65.69 305 VAL A N 1
ATOM 2168 C CA . VAL A 1 305 ? -14.315 20.806 -5.217 1.00 65.69 305 VAL A CA 1
ATOM 2169 C C . VAL A 1 305 ? -15.420 21.718 -4.706 1.00 65.69 305 VAL A C 1
ATOM 2171 O O . VAL A 1 305 ? -16.426 21.262 -4.154 1.00 65.69 305 VAL A O 1
ATOM 2174 N N . THR A 1 306 ? -15.251 23.016 -4.931 1.00 53.69 306 THR A N 1
ATOM 2175 C CA . THR A 1 306 ? -16.342 23.996 -4.904 1.00 53.69 306 THR A CA 1
ATOM 2176 C C . THR A 1 306 ? -16.931 24.101 -6.312 1.00 53.69 306 THR A C 1
ATOM 2178 O O . THR A 1 306 ? -16.220 23.880 -7.299 1.00 53.69 306 THR A O 1
ATOM 2181 N N . ALA A 1 307 ? -18.226 24.412 -6.454 1.00 49.31 307 ALA A N 1
ATOM 2182 C CA . ALA A 1 307 ? -18.872 24.399 -7.772 1.00 49.31 307 ALA A CA 1
ATOM 2183 C C . ALA A 1 307 ? -18.274 25.444 -8.738 1.00 49.31 307 ALA A C 1
ATOM 2185 O O . ALA A 1 307 ? -18.409 25.308 -9.953 1.00 49.31 307 ALA A O 1
ATOM 2186 N N . ALA A 1 308 ? -17.543 26.430 -8.211 1.00 46.03 308 ALA A N 1
ATOM 2187 C CA . ALA A 1 308 ? -16.801 27.427 -8.976 1.00 46.03 308 ALA A CA 1
ATOM 2188 C C . ALA A 1 308 ? -15.652 26.850 -9.835 1.00 46.03 308 ALA A C 1
ATOM 2190 O O . ALA A 1 308 ? -15.349 27.417 -10.882 1.00 46.03 308 ALA A O 1
ATOM 2191 N N . ASN A 1 309 ? -15.052 25.717 -9.445 1.00 46.88 309 ASN A N 1
ATOM 2192 C CA . ASN A 1 309 ? -13.886 25.121 -10.123 1.00 46.88 309 ASN A CA 1
ATOM 2193 C C . ASN A 1 309 ? -14.229 23.879 -10.970 1.00 46.88 309 ASN A C 1
ATOM 2195 O O . ASN A 1 309 ? -13.337 23.148 -11.398 1.00 46.88 309 ASN A O 1
ATOM 2199 N N . GLY A 1 310 ? -15.517 23.630 -11.238 1.00 41.94 310 GLY A N 1
ATOM 2200 C CA . GLY A 1 310 ? -16.020 22.487 -12.011 1.00 41.94 310 GLY A CA 1
ATOM 2201 C C . GLY A 1 310 ? -15.739 22.568 -13.518 1.00 41.94 310 GLY A C 1
ATOM 2202 O O . GLY A 1 310 ? -16.662 22.506 -14.331 1.00 41.94 310 GLY A O 1
ATOM 2203 N N . GLY A 1 311 ? -14.472 22.706 -13.903 1.00 39.19 311 GLY A N 1
ATOM 2204 C CA . GLY A 1 311 ? -14.010 22.541 -15.274 1.00 39.19 311 GLY A CA 1
ATOM 2205 C C . GLY A 1 311 ? -14.086 21.075 -15.703 1.00 39.19 311 GLY A C 1
ATOM 2206 O O . GLY A 1 311 ? -13.267 20.260 -15.311 1.00 39.19 311 GLY A O 1
ATOM 2207 N N . SER A 1 312 ? -15.089 20.758 -16.522 1.00 44.75 312 SER A N 1
ATOM 2208 C CA . SER A 1 312 ? -15.106 19.666 -17.508 1.00 44.75 312 SER A CA 1
ATOM 2209 C C . SER A 1 312 ? -14.523 18.295 -17.100 1.00 44.75 312 SER A C 1
ATOM 2211 O O . SER A 1 312 ? -13.693 17.740 -17.815 1.00 44.75 312 SER A O 1
ATOM 2213 N N . ALA A 1 313 ? -15.042 17.668 -16.041 1.00 41.75 313 ALA A N 1
ATOM 2214 C CA . ALA A 1 313 ? -14.948 16.213 -15.877 1.00 41.75 313 ALA A CA 1
ATOM 2215 C C . ALA A 1 313 ? -16.184 15.553 -16.517 1.00 41.75 313 ALA A C 1
ATOM 2217 O O . ALA A 1 313 ? -17.305 15.672 -16.017 1.00 41.75 313 ALA A O 1
ATOM 2218 N N . THR A 1 314 ? -16.006 14.872 -17.651 1.00 41.84 314 THR A N 1
ATOM 2219 C CA . THR A 1 314 ? -17.088 14.351 -18.511 1.00 41.84 314 THR A CA 1
ATOM 2220 C C . THR A 1 314 ? -17.882 13.168 -17.943 1.00 41.84 314 THR A C 1
ATOM 2222 O O . THR A 1 314 ? -18.758 12.666 -18.634 1.00 41.84 314 THR A O 1
ATOM 2225 N N . ASN A 1 315 ? -17.661 12.760 -16.688 1.00 44.47 315 ASN A N 1
ATOM 2226 C CA . ASN A 1 315 ? -18.403 11.663 -16.047 1.00 44.47 315 ASN A CA 1
ATOM 2227 C C . ASN A 1 315 ? -18.932 11.962 -14.633 1.00 44.47 315 ASN A C 1
ATOM 2229 O O . ASN A 1 315 ? -19.435 11.058 -13.965 1.00 44.47 315 ASN A O 1
ATOM 2233 N N . ALA A 1 316 ? -18.900 13.213 -14.171 1.00 42.44 316 ALA A N 1
ATOM 2234 C CA . ALA A 1 316 ? -19.661 13.574 -12.980 1.00 42.44 316 ALA A CA 1
ATOM 2235 C C . ALA A 1 316 ? -21.141 13.698 -13.365 1.00 42.44 316 ALA A C 1
ATOM 2237 O O . ALA A 1 316 ? -21.494 14.495 -14.238 1.00 42.44 316 ALA A O 1
ATOM 2238 N N . VAL A 1 317 ? -22.009 12.914 -12.718 1.00 39.47 317 VAL A N 1
ATOM 2239 C CA . VAL A 1 317 ? -23.464 13.107 -12.745 1.00 39.47 317 VAL A CA 1
ATOM 2240 C C . VAL A 1 317 ? -23.721 14.593 -12.513 1.00 39.47 317 VAL A C 1
ATOM 2242 O O . VAL A 1 317 ? -23.528 15.090 -11.404 1.00 39.47 317 VAL A O 1
ATOM 2245 N N . ARG A 1 318 ? -24.107 15.323 -13.567 1.00 37.81 318 ARG A N 1
ATOM 2246 C CA . ARG A 1 318 ? -24.529 16.717 -13.451 1.00 37.81 318 ARG A CA 1
ATOM 2247 C C . ARG A 1 318 ? -25.815 16.704 -12.647 1.00 37.81 318 ARG A C 1
ATOM 2249 O O . ARG A 1 318 ? -26.909 16.628 -13.200 1.00 37.81 318 ARG A O 1
ATOM 2256 N N . VAL A 1 319 ? -25.686 16.774 -11.328 1.00 44.16 319 VAL A N 1
ATOM 2257 C CA . VAL A 1 319 ? -26.782 17.180 -10.466 1.00 44.16 319 VAL A CA 1
ATOM 2258 C C . VAL A 1 319 ? -26.987 18.657 -10.779 1.00 44.16 319 VAL A C 1
ATOM 2260 O O . VAL A 1 319 ? -26.450 19.528 -10.102 1.00 44.16 319 VAL A O 1
ATOM 2263 N N . ALA A 1 320 ? -27.708 18.946 -11.863 1.00 39.03 320 ALA A N 1
ATOM 2264 C CA . ALA A 1 320 ? -28.242 20.268 -12.132 1.00 39.03 320 ALA A CA 1
ATOM 2265 C C . ALA A 1 320 ? -29.216 20.574 -10.988 1.00 39.03 320 ALA A C 1
ATOM 2267 O O . ALA A 1 320 ? -30.400 20.233 -11.038 1.00 39.03 320 ALA A O 1
ATOM 2268 N N . ARG A 1 321 ? -28.689 21.101 -9.878 1.00 46.31 321 ARG A N 1
ATOM 2269 C CA . ARG A 1 321 ? -29.497 21.446 -8.715 1.00 46.31 321 ARG A CA 1
ATOM 2270 C C . ARG A 1 321 ? -30.292 22.689 -9.084 1.00 46.31 321 ARG A C 1
ATOM 2272 O O . ARG A 1 321 ? -29.726 23.751 -9.319 1.00 46.31 321 ARG A O 1
ATOM 2279 N N . ARG A 1 322 ? -31.617 22.530 -9.147 1.00 45.53 322 ARG A N 1
ATOM 2280 C CA . ARG A 1 322 ? -32.558 23.655 -9.149 1.00 45.53 322 ARG A CA 1
ATOM 2281 C C . ARG A 1 322 ? -32.232 24.563 -7.950 1.00 45.53 322 ARG A C 1
ATOM 2283 O O . ARG A 1 322 ? -31.887 24.017 -6.896 1.00 45.53 322 ARG A O 1
ATOM 2290 N N . PRO A 1 323 ? -32.339 25.897 -8.081 1.00 51.66 323 PRO A N 1
ATOM 2291 C CA . PRO A 1 323 ? -32.150 26.808 -6.957 1.00 51.66 323 PRO A CA 1
ATOM 2292 C C . PRO A 1 323 ? -33.028 26.362 -5.786 1.00 51.66 323 PRO A C 1
ATOM 2294 O O . PRO A 1 323 ? -34.236 26.182 -5.951 1.00 51.66 323 PRO A O 1
ATOM 2297 N N . ARG A 1 324 ? -32.422 26.113 -4.622 1.00 56.12 324 ARG A N 1
ATOM 2298 C CA . ARG A 1 324 ? -33.181 25.851 -3.398 1.00 56.12 324 ARG A CA 1
ATOM 2299 C C . ARG A 1 324 ? -33.662 27.198 -2.884 1.00 56.12 324 ARG A C 1
ATOM 2301 O O . ARG A 1 324 ? -32.856 27.999 -2.431 1.00 56.12 324 ARG A O 1
ATOM 2308 N N . VAL A 1 325 ? -34.956 27.447 -3.021 1.00 59.66 325 VAL A N 1
ATOM 2309 C CA . VAL A 1 325 ? -35.615 28.621 -2.448 1.00 59.66 325 VAL A CA 1
ATOM 2310 C C . VAL A 1 325 ? -35.763 28.358 -0.949 1.00 59.66 325 VAL A C 1
ATOM 2312 O O . VAL A 1 325 ? -36.296 27.309 -0.574 1.00 59.66 325 VAL A O 1
ATOM 2315 N N . SER A 1 326 ? -35.235 29.236 -0.093 1.00 67.75 326 SER A N 1
ATOM 2316 C CA . SER A 1 326 ? -35.399 29.073 1.356 1.00 67.75 326 SER A CA 1
ATOM 2317 C C . SER A 1 326 ? -36.836 29.403 1.776 1.00 67.75 326 SER A C 1
ATOM 2319 O O . SER A 1 326 ? -37.560 30.111 1.074 1.00 67.75 326 SER A O 1
ATOM 2321 N N . GLU A 1 327 ? -37.265 28.922 2.945 1.00 63.84 327 GLU A N 1
ATOM 2322 C CA . GLU A 1 327 ? -38.585 29.270 3.497 1.00 63.84 327 GLU A CA 1
ATOM 2323 C C . GLU A 1 327 ? -38.726 30.791 3.690 1.00 63.84 327 GLU A C 1
ATOM 2325 O O . GLU A 1 327 ? -39.788 31.363 3.448 1.00 63.84 327 GLU A O 1
ATOM 2330 N N . ALA A 1 328 ? -37.624 31.473 4.016 1.00 63.69 328 ALA A N 1
ATOM 2331 C CA . ALA A 1 328 ? -37.576 32.927 4.104 1.00 63.69 328 ALA A CA 1
ATOM 2332 C C . ALA A 1 328 ? -37.764 33.612 2.738 1.00 63.69 328 ALA A C 1
ATOM 2334 O O . ALA A 1 328 ? -38.420 34.652 2.671 1.00 63.69 328 ALA A O 1
ATOM 2335 N N . ASP A 1 329 ? -37.238 33.034 1.656 1.00 69.75 329 ASP A N 1
ATOM 2336 C CA . ASP A 1 329 ? -37.397 33.568 0.297 1.00 69.75 329 ASP A CA 1
ATOM 2337 C C . ASP A 1 329 ? -38.839 33.392 -0.203 1.00 69.75 329 ASP A C 1
ATOM 2339 O O . ASP A 1 329 ? -39.420 34.338 -0.732 1.00 69.75 329 ASP A O 1
ATOM 2343 N N . LEU A 1 330 ? -39.469 32.242 0.076 1.00 70.06 330 LEU A N 1
ATOM 2344 C CA . LEU A 1 330 ? -40.888 32.000 -0.231 1.00 70.06 330 LEU A CA 1
ATOM 2345 C C . LEU A 1 330 ? -41.818 32.969 0.520 1.00 70.06 330 LEU A C 1
ATOM 2347 O O . LEU A 1 330 ? -42.815 33.446 -0.027 1.00 70.06 330 LEU A O 1
ATOM 2351 N N . VAL A 1 331 ? -41.502 33.287 1.781 1.00 72.50 331 VAL A N 1
ATOM 2352 C CA . VAL A 1 331 ? -42.273 34.253 2.583 1.00 72.50 331 VAL A CA 1
ATOM 2353 C C . VAL A 1 331 ? -42.113 35.682 2.052 1.00 72.50 331 VAL A C 1
ATOM 2355 O O . VAL A 1 331 ? -43.081 36.446 2.074 1.00 72.50 331 VAL A O 1
ATOM 2358 N N . ARG A 1 332 ? -40.927 36.047 1.552 1.00 70.69 332 ARG A N 1
ATOM 2359 C CA . ARG A 1 332 ? -40.658 37.366 0.951 1.00 70.69 332 ARG A CA 1
ATOM 2360 C C . ARG A 1 332 ? -41.338 37.532 -0.405 1.00 70.69 332 ARG A C 1
ATOM 2362 O O . ARG A 1 332 ? -41.977 38.559 -0.626 1.00 70.69 332 ARG A O 1
ATOM 2369 N N . GLU A 1 333 ? -41.308 36.502 -1.252 1.00 72.31 333 GLU A N 1
ATOM 2370 C CA . GLU A 1 333 ? -42.071 36.475 -2.509 1.00 72.31 333 GLU A CA 1
ATOM 2371 C C . GLU A 1 333 ? -43.572 36.641 -2.248 1.00 72.31 333 GLU A C 1
ATOM 2373 O O . GLU A 1 333 ? -44.240 37.442 -2.902 1.00 72.31 333 GLU A O 1
ATOM 2378 N N . ARG A 1 334 ? -44.104 35.965 -1.220 1.00 71.81 334 ARG A N 1
ATOM 2379 C CA . ARG A 1 334 ? -45.515 36.095 -0.825 1.00 71.81 334 ARG A CA 1
ATOM 2380 C C . ARG A 1 334 ? -45.882 37.498 -0.324 1.00 71.81 334 ARG A C 1
ATOM 2382 O O . ARG A 1 334 ? -47.051 37.870 -0.384 1.00 71.81 334 ARG A O 1
ATOM 2389 N N . ARG A 1 335 ? -44.911 38.272 0.173 1.00 76.19 335 ARG A N 1
ATOM 2390 C CA . ARG A 1 335 ? -45.090 39.661 0.634 1.00 76.19 335 ARG A CA 1
ATOM 2391 C C . ARG A 1 335 ? -44.900 40.707 -0.472 1.00 76.19 335 ARG A C 1
ATOM 2393 O O . ARG A 1 335 ? -45.067 41.889 -0.195 1.00 76.19 335 ARG A O 1
ATOM 2400 N N . GLY A 1 336 ? -44.599 40.295 -1.707 1.00 57.91 336 GLY A N 1
ATOM 2401 C CA . GLY A 1 336 ? -44.410 41.212 -2.836 1.00 57.91 336 GLY A CA 1
ATOM 2402 C C . GLY A 1 336 ? -43.095 41.996 -2.789 1.00 57.91 336 GLY A C 1
ATOM 2403 O O . GLY A 1 336 ? -42.955 43.001 -3.482 1.00 57.91 336 GLY A O 1
ATOM 2404 N N . GLU A 1 337 ? -42.129 41.552 -1.982 1.00 64.56 337 GLU A N 1
ATOM 2405 C CA . GLU A 1 337 ? -40.785 42.127 -1.956 1.00 64.56 337 GLU A CA 1
ATOM 2406 C C . GLU A 1 337 ? -39.966 41.541 -3.118 1.00 64.56 337 GLU A C 1
ATOM 2408 O O . GLU A 1 337 ? -39.890 40.322 -3.277 1.00 64.56 337 GLU A O 1
ATOM 2413 N N . THR A 1 338 ? -39.328 42.384 -3.940 1.00 54.09 338 THR A N 1
ATOM 2414 C CA . THR A 1 338 ? -38.375 41.906 -4.954 1.00 54.09 338 THR A CA 1
ATOM 2415 C C . THR A 1 338 ? -37.234 41.180 -4.255 1.00 54.09 338 THR A C 1
ATOM 2417 O O . THR A 1 338 ? -36.476 41.802 -3.507 1.00 54.09 338 THR A O 1
ATOM 2420 N N . ALA A 1 339 ? -37.118 39.872 -4.496 1.00 49.41 339 ALA A N 1
ATOM 2421 C CA . ALA A 1 339 ? -36.069 39.036 -3.937 1.00 49.41 339 ALA A CA 1
ATOM 2422 C C . ALA A 1 339 ? -34.694 39.642 -4.262 1.00 49.41 339 ALA A C 1
ATOM 2424 O O . ALA A 1 339 ? -34.241 39.633 -5.409 1.00 49.41 339 ALA A O 1
ATOM 2425 N N . ALA A 1 340 ? -34.017 40.187 -3.249 1.00 49.81 340 ALA A N 1
ATOM 2426 C CA . ALA A 1 340 ? -32.591 40.443 -3.353 1.00 49.81 340 ALA A CA 1
ATOM 2427 C C . ALA A 1 340 ? -31.931 39.099 -3.671 1.00 49.81 340 ALA A C 1
ATOM 2429 O O . ALA A 1 340 ? -32.174 38.123 -2.963 1.00 49.81 340 ALA A O 1
ATOM 2430 N N . ARG A 1 341 ? -31.152 39.047 -4.760 1.00 47.22 341 ARG A N 1
ATOM 2431 C CA . ARG A 1 341 ? -30.402 37.8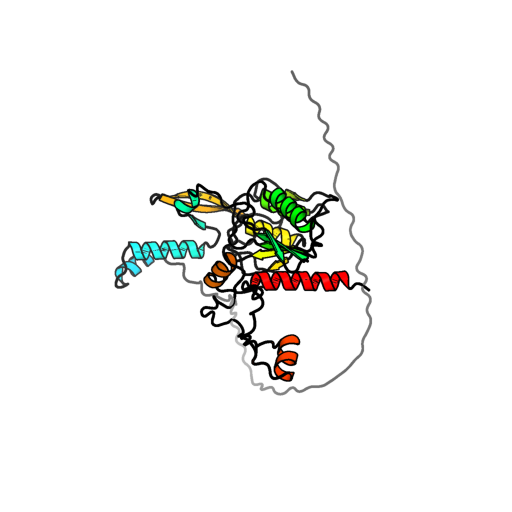67 -5.210 1.00 47.22 341 ARG A CA 1
ATOM 2432 C C . ARG A 1 341 ? -29.754 37.227 -3.980 1.00 47.22 341 ARG A C 1
ATOM 2434 O O . ARG A 1 341 ? -28.895 37.855 -3.362 1.00 47.22 341 ARG A O 1
ATOM 2441 N N . GLY A 1 342 ? -30.288 36.072 -3.574 1.00 43.97 342 GLY A N 1
ATOM 2442 C CA . GLY A 1 342 ? -30.068 35.507 -2.247 1.00 43.97 342 GLY A CA 1
ATOM 2443 C C . GLY A 1 342 ? -28.586 35.458 -1.903 1.00 43.97 342 GLY A C 1
ATOM 2444 O O . GLY A 1 342 ? -27.755 35.185 -2.771 1.00 43.97 342 GLY A O 1
ATOM 2445 N N . LYS A 1 343 ? -28.250 35.736 -0.638 1.00 39.56 343 LYS A N 1
ATOM 2446 C CA . LYS A 1 343 ? -26.927 35.404 -0.109 1.00 39.56 343 LYS A CA 1
ATOM 2447 C C . LYS A 1 343 ? -26.754 33.907 -0.325 1.00 39.56 343 LYS A C 1
ATOM 2449 O O . LYS A 1 343 ? -27.411 33.124 0.353 1.00 39.56 343 LYS A O 1
ATOM 2454 N N . THR A 1 344 ? -25.938 33.529 -1.304 1.00 46.94 344 THR A N 1
ATOM 2455 C CA . THR A 1 344 ? -25.560 32.140 -1.531 1.00 46.94 344 THR A CA 1
ATOM 2456 C C . THR A 1 344 ? -24.978 31.647 -0.213 1.00 46.94 344 THR A C 1
ATOM 2458 O O . THR A 1 344 ? -23.945 32.157 0.224 1.00 46.94 344 THR A O 1
ATOM 2461 N N . GLU A 1 345 ? -25.675 30.740 0.478 1.00 47.22 345 GLU A N 1
ATOM 2462 C CA . GLU A 1 345 ? -25.070 30.025 1.599 1.00 47.22 345 GLU A CA 1
ATOM 2463 C C . GLU A 1 345 ? -23.730 29.460 1.110 1.00 47.22 345 GLU A C 1
ATOM 2465 O O . GLU A 1 345 ? -23.671 28.994 -0.036 1.00 47.22 345 GLU A O 1
ATOM 2470 N N . PRO A 1 346 ? -22.649 29.552 1.907 1.00 49.16 346 PRO A N 1
ATOM 2471 C CA . PRO A 1 346 ? -21.343 29.073 1.481 1.00 49.16 346 PRO A CA 1
ATOM 2472 C C . PRO A 1 346 ? -21.485 27.632 0.990 1.00 49.16 346 PRO A C 1
ATOM 2474 O O . PRO A 1 346 ? -21.961 26.760 1.721 1.00 49.16 346 PRO A O 1
ATOM 2477 N N . GLU A 1 347 ? -21.147 27.413 -0.283 1.00 53.31 347 GLU A N 1
ATOM 2478 C CA . GLU A 1 347 ? -21.314 26.120 -0.935 1.00 53.31 347 GLU A CA 1
ATOM 2479 C C . GLU A 1 347 ? -20.572 25.059 -0.128 1.00 53.31 347 GLU A C 1
ATOM 2481 O O . GLU A 1 347 ? -19.366 25.164 0.104 1.00 53.31 347 GLU A O 1
ATOM 2486 N N . THR A 1 348 ? -21.296 24.039 0.330 1.00 58.06 348 THR A N 1
ATOM 2487 C CA . THR A 1 348 ? -20.681 22.944 1.074 1.00 58.06 348 THR A CA 1
ATOM 2488 C C . THR A 1 348 ? -19.743 22.202 0.121 1.00 58.06 348 THR A C 1
ATOM 2490 O O . THR A 1 348 ? -20.216 21.732 -0.920 1.00 58.06 348 THR A O 1
ATOM 2493 N N . PRO A 1 349 ? -18.437 22.100 0.426 1.00 64.56 349 PRO A N 1
ATOM 2494 C CA . PRO A 1 349 ? -17.484 21.440 -0.456 1.00 64.56 349 PRO A CA 1
ATOM 2495 C C . PRO A 1 349 ? -17.915 19.993 -0.702 1.00 64.56 349 PRO A C 1
ATOM 2497 O O . PRO A 1 349 ? -18.185 19.243 0.239 1.00 64.56 349 PRO A O 1
ATOM 2500 N N . VAL A 1 350 ? -18.002 19.604 -1.974 1.00 74.88 350 VAL A N 1
ATOM 2501 C CA . VAL A 1 350 ? -18.362 18.236 -2.358 1.00 74.88 350 VAL A CA 1
ATOM 2502 C C . VAL A 1 350 ? -17.081 17.425 -2.474 1.00 74.88 350 VAL A C 1
ATOM 2504 O O . VAL A 1 350 ? -16.111 17.864 -3.093 1.00 74.88 350 VAL A O 1
ATOM 2507 N N . LEU A 1 351 ? -17.081 16.234 -1.880 1.00 83.06 351 LEU A N 1
ATOM 2508 C CA . LEU A 1 351 ? -15.994 15.277 -2.028 1.00 83.06 351 LEU A CA 1
ATOM 2509 C C . LEU A 1 351 ? -15.944 14.785 -3.486 1.00 83.06 351 LEU A C 1
ATOM 2511 O O . LEU A 1 351 ? -16.841 14.073 -3.934 1.00 83.06 351 LEU A O 1
ATOM 2515 N N . ALA A 1 352 ? -14.911 15.200 -4.218 1.00 85.06 352 ALA A N 1
ATOM 2516 C CA . ALA A 1 352 ? -14.656 14.829 -5.612 1.00 85.06 352 ALA A CA 1
ATOM 2517 C C . ALA A 1 352 ? -14.073 13.420 -5.738 1.00 85.06 352 ALA A C 1
ATOM 2519 O O . ALA A 1 352 ? -14.277 12.732 -6.736 1.00 85.06 352 ALA A O 1
ATOM 2520 N N . ASP A 1 353 ? -13.308 13.019 -4.725 1.00 91.19 353 ASP A N 1
ATOM 2521 C CA . ASP A 1 353 ? -12.588 11.759 -4.706 1.00 91.19 353 ASP A CA 1
ATOM 2522 C C . ASP A 1 353 ? -13.560 10.582 -4.575 1.00 91.19 353 ASP A C 1
ATOM 2524 O O . ASP A 1 353 ? -14.099 10.293 -3.503 1.00 91.19 353 ASP A O 1
ATOM 2528 N N . VAL A 1 354 ? -13.775 9.893 -5.697 1.00 91.94 354 VAL A N 1
ATOM 2529 C CA . VAL A 1 354 ? -14.694 8.758 -5.791 1.00 91.94 354 VAL A CA 1
ATOM 2530 C C . VAL A 1 354 ? -14.251 7.611 -4.884 1.00 91.94 354 VAL A C 1
ATOM 2532 O O . VAL A 1 354 ? -15.092 7.027 -4.204 1.00 91.94 354 VAL A O 1
ATOM 2535 N N . ALA A 1 355 ? -12.956 7.283 -4.839 1.00 93.69 355 ALA A N 1
ATOM 2536 C CA . ALA A 1 355 ? -12.458 6.172 -4.027 1.00 93.69 355 ALA A CA 1
ATOM 2537 C C . ALA A 1 355 ? -12.623 6.470 -2.531 1.00 93.69 355 ALA A C 1
ATOM 2539 O O . ALA A 1 355 ? -13.134 5.633 -1.780 1.00 93.69 355 ALA A O 1
ATOM 2540 N N . LEU A 1 356 ? -12.280 7.691 -2.113 1.00 95.00 356 LEU A N 1
ATOM 2541 C CA . LEU A 1 356 ? -12.472 8.132 -0.734 1.00 95.00 356 LEU A CA 1
ATOM 2542 C C . LEU A 1 356 ? -13.954 8.184 -0.350 1.00 95.00 356 LEU A C 1
ATOM 2544 O O . LEU A 1 356 ? -14.323 7.686 0.714 1.00 95.00 356 LEU A O 1
ATOM 2548 N N . GLY A 1 357 ? -14.814 8.701 -1.231 1.00 94.38 357 GLY A N 1
ATOM 2549 C CA . GLY A 1 357 ? -16.261 8.712 -1.016 1.00 94.38 357 GLY A CA 1
ATOM 2550 C C . GLY A 1 357 ? -16.824 7.308 -0.802 1.00 94.38 357 GLY A C 1
ATOM 2551 O O . GLY A 1 357 ? -17.547 7.074 0.165 1.00 94.38 357 GLY A O 1
ATOM 2552 N N . ARG A 1 358 ? -16.407 6.336 -1.625 1.00 95.50 358 ARG A N 1
ATOM 2553 C CA . ARG A 1 358 ? -16.816 4.929 -1.474 1.00 95.50 358 ARG A CA 1
ATOM 2554 C C . ARG A 1 358 ? -16.351 4.311 -0.157 1.00 95.50 358 ARG A C 1
ATOM 2556 O O . ARG A 1 358 ? -17.122 3.579 0.462 1.00 95.50 358 ARG A O 1
ATOM 2563 N N . ALA A 1 359 ? -15.129 4.601 0.289 1.00 96.12 359 ALA A N 1
ATOM 2564 C CA . ALA A 1 359 ? -14.638 4.117 1.579 1.00 96.12 359 ALA A CA 1
ATOM 2565 C C . ALA A 1 359 ? -15.405 4.727 2.762 1.00 96.12 359 ALA A C 1
ATOM 2567 O O . ALA A 1 359 ? -15.750 4.012 3.705 1.00 96.12 359 ALA A O 1
ATOM 2568 N N . ILE A 1 360 ? -15.719 6.024 2.698 1.00 95.50 360 ILE A N 1
ATOM 2569 C CA . ILE A 1 360 ? -16.526 6.711 3.714 1.00 95.50 360 ILE A CA 1
ATOM 2570 C C . ILE A 1 360 ? -17.932 6.105 3.778 1.00 95.50 360 ILE A C 1
ATOM 2572 O O . ILE A 1 360 ? -18.401 5.761 4.865 1.00 95.50 360 ILE A O 1
ATOM 2576 N N . ASP A 1 361 ? -18.587 5.919 2.631 1.00 94.81 361 ASP A N 1
ATOM 2577 C CA . ASP A 1 361 ? -19.924 5.324 2.556 1.00 94.81 361 ASP A CA 1
ATOM 2578 C C . ASP A 1 361 ? -19.945 3.893 3.109 1.00 94.81 361 ASP A C 1
ATOM 2580 O O . ASP A 1 361 ? -20.848 3.529 3.868 1.00 94.81 361 ASP A O 1
ATOM 2584 N N . LEU A 1 362 ? -18.919 3.094 2.797 1.00 95.44 362 LEU A N 1
ATOM 2585 C CA . LEU A 1 362 ? -18.767 1.735 3.315 1.00 95.44 362 LEU A CA 1
ATOM 2586 C C . LEU A 1 362 ? -18.656 1.716 4.845 1.00 95.44 362 LEU A C 1
ATOM 2588 O O . LEU A 1 362 ? -19.342 0.934 5.508 1.00 95.44 362 LEU A O 1
ATOM 2592 N N . LEU A 1 363 ? -17.818 2.584 5.416 1.00 95.19 363 LEU A N 1
ATOM 2593 C CA . LEU A 1 363 ? -17.626 2.668 6.866 1.00 95.19 363 LEU A CA 1
ATOM 2594 C C . LEU A 1 363 ? -18.887 3.154 7.584 1.00 95.19 363 LEU A C 1
ATOM 2596 O O . LEU A 1 363 ? -19.258 2.587 8.614 1.00 95.19 363 LEU A O 1
ATOM 2600 N N . LYS A 1 364 ? -19.592 4.142 7.023 1.00 92.56 364 LYS A N 1
ATOM 2601 C CA . LYS A 1 364 ? -20.891 4.593 7.542 1.00 92.56 364 LYS A CA 1
ATOM 2602 C C . LYS A 1 364 ? -21.928 3.475 7.514 1.00 92.56 364 LYS A C 1
ATOM 2604 O O . LYS A 1 364 ? -22.588 3.229 8.523 1.00 92.56 364 LYS A O 1
ATOM 2609 N N . GLY A 1 365 ? -22.048 2.766 6.391 1.00 91.69 365 GLY A N 1
ATOM 2610 C CA . GLY A 1 365 ? -22.959 1.629 6.264 1.00 91.69 3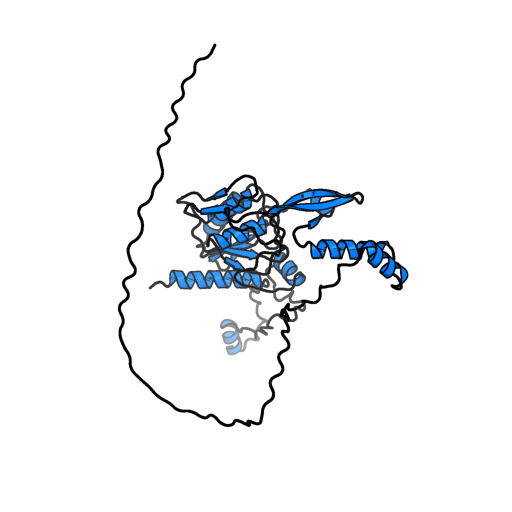65 GLY A CA 1
ATOM 2611 C C . GLY A 1 365 ? -22.659 0.545 7.301 1.00 91.69 365 GLY A C 1
ATOM 2612 O O . GLY A 1 365 ? -23.564 0.054 7.976 1.00 91.69 365 GLY A O 1
ATOM 2613 N N . LEU A 1 366 ? -21.377 0.233 7.509 1.00 90.44 366 LEU A N 1
ATOM 2614 C CA . LEU A 1 366 ? -20.952 -0.738 8.514 1.00 90.44 366 LEU A CA 1
ATOM 2615 C C . LEU A 1 366 ? -21.256 -0.274 9.947 1.00 90.44 366 LEU A C 1
ATOM 2617 O O . LEU A 1 366 ? -21.643 -1.095 10.782 1.00 90.44 366 LEU A O 1
ATOM 2621 N N . ALA A 1 367 ? -21.111 1.022 10.234 1.00 87.19 367 ALA A N 1
ATOM 2622 C CA . ALA A 1 367 ? -21.462 1.602 11.527 1.00 87.19 367 ALA A CA 1
ATOM 2623 C C . ALA A 1 367 ? -22.967 1.475 11.817 1.00 87.19 367 ALA A C 1
ATOM 2625 O O . ALA A 1 367 ? -23.334 1.093 12.928 1.00 87.19 367 ALA A O 1
ATOM 2626 N N . VAL A 1 368 ? -23.830 1.699 10.818 1.00 86.25 368 VAL A N 1
ATOM 2627 C CA . VAL A 1 368 ? -25.286 1.504 10.946 1.00 86.25 368 VAL A CA 1
ATOM 2628 C C . VAL A 1 368 ? -25.625 0.034 11.201 1.00 86.25 368 VAL A C 1
ATOM 2630 O O . VAL A 1 368 ? -26.356 -0.270 12.140 1.00 86.25 368 VAL A O 1
ATOM 2633 N N . VAL A 1 369 ? -25.050 -0.895 10.430 1.00 86.62 369 VAL A N 1
ATOM 2634 C CA . VAL A 1 369 ? -25.321 -2.339 10.583 1.00 86.62 369 VAL A CA 1
ATOM 2635 C C . VAL A 1 369 ? -24.845 -2.871 11.938 1.00 86.62 369 VAL A C 1
ATOM 2637 O O . VAL A 1 369 ? -25.521 -3.690 12.557 1.00 86.62 369 VAL A O 1
ATOM 2640 N N . ARG A 1 370 ? -23.687 -2.415 12.430 1.00 80.19 370 ARG A N 1
ATOM 2641 C CA . ARG A 1 370 ? -23.155 -2.839 13.737 1.00 80.19 370 ARG A CA 1
ATOM 2642 C C . ARG A 1 370 ? -23.855 -2.160 14.913 1.00 80.19 370 ARG A C 1
ATOM 2644 O O . ARG A 1 370 ? -23.998 -2.792 15.956 1.00 80.19 370 ARG A O 1
ATOM 2651 N N . GLY A 1 371 ? -24.270 -0.905 14.749 1.00 64.62 371 GLY A N 1
ATOM 2652 C CA . GLY A 1 371 ? -25.024 -0.150 15.751 1.00 64.62 371 GLY A CA 1
ATOM 2653 C C . GLY A 1 371 ? -26.494 -0.563 15.854 1.00 64.62 371 GLY A C 1
ATOM 2654 O O . GLY A 1 371 ? -27.087 -0.398 16.911 1.00 64.62 371 GLY A O 1
ATOM 2655 N N . GLY A 1 372 ? -27.062 -1.137 14.788 1.00 48.69 372 GLY A N 1
ATOM 2656 C CA . GLY A 1 372 ? -28.456 -1.580 14.696 1.00 48.69 372 GLY A CA 1
ATOM 2657 C C . GLY A 1 372 ? -28.736 -3.013 15.164 1.00 48.69 372 GLY A C 1
ATOM 2658 O O . GLY A 1 372 ? -29.749 -3.581 14.761 1.00 48.69 372 GLY A O 1
ATOM 2659 N N . ARG A 1 373 ? -27.870 -3.629 15.982 1.00 38.31 373 ARG A N 1
ATOM 2660 C CA . ARG A 1 373 ? -28.249 -4.853 16.713 1.00 38.31 373 ARG A CA 1
ATOM 2661 C C . ARG A 1 373 ? -29.268 -4.470 17.795 1.00 38.31 373 ARG A C 1
ATOM 2663 O O . ARG A 1 373 ? -28.864 -4.046 18.874 1.00 38.31 373 ARG A O 1
ATOM 2670 N N . PHE A 1 374 ? -30.550 -4.556 17.435 1.00 34.19 374 PHE A N 1
ATOM 2671 C CA . PHE A 1 374 ? -31.702 -4.492 18.339 1.00 34.19 374 PHE A CA 1
ATOM 2672 C C . PHE A 1 374 ? -31.712 -5.661 19.323 1.00 34.19 374 PHE A C 1
ATOM 2674 O O . PHE A 1 374 ? -31.321 -6.779 18.904 1.00 34.19 374 PHE A O 1
#

pLDDT: mean 77.52, std 23.51, range [28.0, 98.62]